Protein AF-0000000067324007 (afdb_homodimer)

Structure (mmCIF, N/CA/C/O backbone):
data_AF-0000000067324007-model_v1
#
loop_
_entity.id
_entity.type
_entity.pdbx_description
1 polymer 'Protein kinase domain-containing protein'
#
loop_
_atom_site.group_PDB
_atom_site.id
_atom_site.type_symbol
_atom_site.label_atom_id
_atom_site.label_alt_id
_atom_site.label_comp_id
_atom_site.label_asym_id
_atom_site.label_entity_id
_atom_site.label_seq_id
_atom_site.pdbx_PDB_ins_code
_atom_site.Cartn_x
_atom_site.Cartn_y
_atom_site.Cartn_z
_atom_site.occupancy
_atom_site.B_iso_or_equiv
_atom_site.auth_seq_id
_atom_site.auth_comp_id
_atom_site.auth_asym_id
_atom_site.auth_atom_id
_atom_site.pdbx_PDB_model_num
ATOM 1 N N . MET A 1 1 ? 9.305 -29.172 -3.201 1 56.41 1 MET A N 1
ATOM 2 C CA . MET A 1 1 ? 9.664 -29 -1.796 1 56.41 1 MET A CA 1
ATOM 3 C C . MET A 1 1 ? 10.383 -27.672 -1.576 1 56.41 1 MET A C 1
ATOM 5 O O . MET A 1 1 ? 10.078 -26.938 -0.633 1 56.41 1 MET A O 1
ATOM 9 N N . GLY A 1 2 ? 11.242 -27.297 -2.611 1 78.25 2 GLY A N 1
ATOM 10 C CA . GLY A 1 2 ? 12.148 -26.156 -2.467 1 78.25 2 GLY A CA 1
ATOM 11 C C . GLY A 1 2 ? 11.438 -24.828 -2.537 1 78.25 2 GLY A C 1
ATOM 12 O O . GLY A 1 2 ? 11.672 -23.938 -1.701 1 78.25 2 GLY A O 1
ATOM 13 N N . ASP A 1 3 ? 10.383 -24.844 -3.287 1 86.88 3 ASP A N 1
ATOM 14 C CA . ASP A 1 3 ? 9.719 -23.547 -3.492 1 86.88 3 ASP A CA 1
ATOM 15 C C . ASP A 1 3 ? 8.812 -23.219 -2.311 1 86.88 3 ASP A C 1
ATOM 17 O O . ASP A 1 3 ? 8.703 -22.047 -1.928 1 86.88 3 ASP A O 1
ATOM 21 N N . GLU A 1 4 ? 8.188 -24.297 -1.751 1 92.44 4 GLU A N 1
ATOM 22 C CA . GLU A 1 4 ? 7.332 -24.062 -0.591 1 92.44 4 GLU A CA 1
ATOM 23 C C . GLU A 1 4 ? 8.133 -23.531 0.594 1 92.44 4 GLU A C 1
ATOM 25 O O . GLU A 1 4 ? 7.652 -22.703 1.358 1 92.44 4 GLU A O 1
ATOM 30 N N . SER A 1 5 ? 9.359 -24.031 0.732 1 92.19 5 SER A N 1
ATOM 31 C CA . SER A 1 5 ? 10.25 -23.547 1.779 1 92.19 5 SER A CA 1
ATOM 32 C C . SER A 1 5 ? 10.547 -22.062 1.606 1 92.19 5 SER A C 1
ATOM 34 O O . SER A 1 5 ? 10.703 -21.328 2.59 1 92.19 5 SER A O 1
ATOM 36 N N . VAL A 1 6 ? 10.719 -21.719 0.365 1 91.19 6 VAL A N 1
ATOM 37 C CA . VAL A 1 6 ? 10.961 -20.297 0.083 1 91.19 6 VAL A CA 1
ATOM 38 C C . VAL A 1 6 ? 9.781 -19.469 0.562 1 91.19 6 VAL A C 1
ATOM 40 O O . VAL A 1 6 ? 9.961 -18.438 1.214 1 91.19 6 VAL A O 1
ATOM 43 N N . LEU A 1 7 ? 8.578 -19.891 0.281 1 91.94 7 LEU A N 1
ATOM 44 C CA . LEU A 1 7 ? 7.367 -19.203 0.696 1 91.94 7 LEU A CA 1
ATOM 45 C C . LEU A 1 7 ? 7.293 -19.094 2.215 1 91.94 7 LEU A C 1
ATOM 47 O O . LEU A 1 7 ? 6.898 -18.062 2.754 1 91.94 7 LEU A O 1
ATOM 51 N N . GLU A 1 8 ? 7.707 -20.141 2.9 1 88.06 8 GLU A N 1
ATOM 52 C CA . GLU A 1 8 ? 7.758 -20.109 4.359 1 88.06 8 GLU A CA 1
ATOM 53 C C . GLU A 1 8 ? 8.766 -19.094 4.863 1 88.06 8 GLU A C 1
ATOM 55 O O . GLU A 1 8 ? 8.516 -18.406 5.859 1 88.06 8 GLU A O 1
ATOM 60 N N . ARG A 1 9 ? 9.883 -19 4.223 1 86.12 9 ARG A N 1
ATOM 61 C CA . ARG A 1 9 ? 10.906 -18.031 4.617 1 86.12 9 ARG A CA 1
ATOM 62 C C . ARG A 1 9 ? 10.43 -16.609 4.391 1 86.12 9 ARG A C 1
ATOM 64 O O . ARG A 1 9 ? 10.789 -15.703 5.145 1 86.12 9 ARG A O 1
ATOM 71 N N . ILE A 1 10 ? 9.672 -16.453 3.344 1 81.56 10 ILE A N 1
ATOM 72 C CA . ILE A 1 10 ? 9.07 -15.141 3.105 1 81.56 10 ILE A CA 1
ATOM 73 C C . ILE A 1 10 ? 8.078 -14.82 4.219 1 81.56 10 ILE A C 1
ATOM 75 O O . ILE A 1 10 ? 8.102 -13.711 4.773 1 81.56 10 ILE A O 1
ATOM 79 N N . LEU A 1 11 ? 7.301 -15.781 4.566 1 80.19 11 LEU A N 1
ATOM 80 C CA . LEU A 1 11 ? 6.285 -15.609 5.602 1 80.19 11 LEU A CA 1
ATOM 81 C C . LEU A 1 11 ? 6.926 -15.305 6.949 1 80.19 11 LEU A C 1
ATOM 83 O O . LEU A 1 11 ? 6.363 -14.562 7.754 1 80.19 11 LEU A O 1
ATOM 87 N N . ASN A 1 12 ? 8.086 -15.82 7.117 1 74.81 12 ASN A N 1
ATOM 88 C CA . ASN A 1 12 ? 8.805 -15.586 8.367 1 74.81 12 ASN A CA 1
ATOM 89 C C . ASN A 1 12 ? 9.664 -14.32 8.289 1 74.81 12 ASN A C 1
ATOM 91 O O . ASN A 1 12 ? 10.414 -14.023 9.219 1 74.81 12 ASN A O 1
ATOM 95 N N . ARG A 1 13 ? 9.602 -13.68 7.129 1 70.69 13 ARG A N 1
ATOM 96 C CA . ARG A 1 13 ? 10.312 -12.422 6.891 1 70.69 13 ARG A CA 1
ATOM 97 C C . ARG A 1 13 ? 11.812 -12.664 6.742 1 70.69 13 ARG A C 1
ATOM 99 O O . ARG A 1 13 ? 12.617 -11.758 6.98 1 70.69 13 ARG A O 1
ATOM 106 N N . ASP A 1 14 ? 12.164 -13.898 6.504 1 74.56 14 ASP A N 1
ATOM 107 C CA . ASP A 1 14 ? 13.562 -14.234 6.258 1 74.56 14 ASP A CA 1
ATOM 108 C C . ASP A 1 14 ? 13.953 -13.953 4.809 1 74.56 14 ASP A C 1
ATOM 110 O O . ASP A 1 14 ? 15.141 -13.867 4.48 1 74.56 14 ASP A O 1
ATOM 114 N N . GLU A 1 15 ? 12.938 -13.922 4.039 1 77.38 15 GLU A N 1
ATOM 115 C CA . GLU A 1 15 ? 13.117 -13.641 2.619 1 77.38 15 GLU A CA 1
ATOM 116 C C . GLU A 1 15 ? 12.141 -12.586 2.131 1 77.38 15 GLU A C 1
ATOM 118 O O . GLU A 1 15 ? 11.055 -12.43 2.693 1 77.38 15 GLU A O 1
ATOM 123 N N . GLU A 1 16 ? 12.539 -11.875 1.206 1 73.31 16 GLU A N 1
ATOM 124 C CA . GLU A 1 16 ? 11.68 -10.852 0.611 1 73.31 16 GLU A CA 1
ATOM 125 C C . GLU A 1 16 ? 10.719 -11.461 -0.406 1 73.31 16 GLU A C 1
ATOM 127 O O . GLU A 1 16 ? 10.977 -12.547 -0.935 1 73.31 16 GLU A O 1
ATOM 132 N N . PRO A 1 17 ? 9.586 -10.766 -0.58 1 81.69 17 PRO A N 1
ATOM 133 C CA . PRO A 1 17 ? 8.664 -11.219 -1.622 1 81.69 17 PRO A CA 1
ATOM 134 C C . PRO A 1 17 ? 9.359 -11.484 -2.955 1 81.69 17 PRO A C 1
ATOM 136 O O . PRO A 1 17 ? 10.266 -10.75 -3.336 1 81.69 17 PRO A O 1
ATOM 139 N N . ARG A 1 18 ? 8.977 -12.523 -3.607 1 84.69 18 ARG A N 1
ATOM 140 C CA . ARG A 1 18 ? 9.602 -12.82 -4.891 1 84.69 18 ARG A CA 1
ATOM 141 C C . ARG A 1 18 ? 8.672 -13.648 -5.773 1 84.69 18 ARG A C 1
ATOM 143 O O . ARG A 1 18 ? 7.574 -14.016 -5.352 1 84.69 18 ARG A O 1
ATOM 150 N N . ASP A 1 19 ? 9.172 -13.867 -6.949 1 90.5 19 ASP A N 1
ATOM 151 C CA . ASP A 1 19 ? 8.461 -14.711 -7.902 1 90.5 19 ASP A CA 1
ATOM 152 C C . ASP A 1 19 ? 8.547 -16.188 -7.504 1 90.5 19 ASP A C 1
ATOM 154 O O . ASP A 1 19 ? 9.609 -16.656 -7.102 1 90.5 19 ASP A O 1
ATOM 158 N N . LEU A 1 20 ? 7.426 -16.875 -7.492 1 93.25 20 LEU A N 1
ATOM 159 C CA . LEU A 1 20 ? 7.379 -18.312 -7.262 1 93.25 20 LEU A CA 1
ATOM 160 C C . LEU A 1 20 ? 6.75 -19.031 -8.453 1 93.25 20 LEU A C 1
ATOM 162 O O . LEU A 1 20 ? 5.949 -18.453 -9.18 1 93.25 20 LEU A O 1
ATOM 166 N N . PRO A 1 21 ? 7.137 -20.297 -8.688 1 93.69 21 PRO A N 1
ATOM 167 C CA . PRO A 1 21 ? 6.602 -21.031 -9.836 1 93.69 21 PRO A CA 1
ATOM 168 C C . PRO A 1 21 ? 5.094 -21.25 -9.742 1 93.69 21 PRO A C 1
ATOM 170 O O . PRO A 1 21 ? 4.562 -21.469 -8.648 1 93.69 21 PRO A O 1
ATOM 173 N N . LEU A 1 22 ? 4.465 -21.281 -10.953 1 94.94 22 LEU A N 1
ATOM 174 C CA . LEU A 1 22 ? 3.027 -21.531 -11.039 1 94.94 22 LEU A CA 1
ATOM 175 C C . LEU A 1 22 ? 2.66 -22.859 -10.398 1 94.94 22 LEU A C 1
ATOM 177 O O . LEU A 1 22 ? 1.625 -22.984 -9.742 1 94.94 22 LEU A O 1
ATOM 181 N N . ALA A 1 23 ? 3.535 -23.844 -10.586 1 95.25 23 ALA A N 1
ATOM 182 C CA . ALA A 1 23 ? 3.266 -25.188 -10.102 1 95.25 23 ALA A CA 1
ATOM 183 C C . ALA A 1 23 ? 3.031 -25.203 -8.594 1 95.25 23 ALA A C 1
ATOM 185 O O . ALA A 1 23 ? 2.17 -25.938 -8.094 1 95.25 23 ALA A O 1
ATOM 186 N N . LEU A 1 24 ? 3.77 -24.438 -7.926 1 96.06 24 LEU A N 1
ATOM 187 C CA . LEU A 1 24 ? 3.598 -24.375 -6.48 1 96.06 24 LEU A CA 1
ATOM 188 C C . LEU A 1 24 ? 2.238 -23.781 -6.121 1 96.06 24 LEU A C 1
ATOM 190 O O . LEU A 1 24 ? 1.517 -24.328 -5.289 1 96.06 24 LEU A O 1
ATOM 194 N N . LEU A 1 25 ? 1.891 -22.625 -6.691 1 96.88 25 LEU A N 1
ATOM 195 C CA . LEU A 1 25 ? 0.643 -21.938 -6.371 1 96.88 25 LEU A CA 1
ATOM 196 C C . LEU A 1 25 ? -0.561 -22.797 -6.77 1 96.88 25 LEU A C 1
ATOM 198 O O . LEU A 1 25 ? -1.58 -22.797 -6.074 1 96.88 25 LEU A O 1
ATOM 202 N N . GLN A 1 26 ? -0.382 -23.516 -7.809 1 96.75 26 GLN A N 1
ATOM 203 C CA . GLN A 1 26 ? -1.422 -24.453 -8.203 1 96.75 26 GLN A CA 1
ATOM 204 C C . GLN A 1 26 ? -1.596 -25.547 -7.156 1 96.75 26 GLN A C 1
ATOM 206 O O . GLN A 1 26 ? -2.721 -25.891 -6.789 1 96.75 26 GLN A O 1
ATOM 211 N N . ARG A 1 27 ? -0.521 -26.109 -6.766 1 96.75 27 ARG A N 1
ATOM 212 C CA . ARG A 1 27 ? -0.583 -27.188 -5.785 1 96.75 27 ARG A CA 1
ATOM 213 C C . ARG A 1 27 ? -1.268 -26.734 -4.504 1 96.75 27 ARG A C 1
ATOM 215 O O . ARG A 1 27 ? -2.18 -27.391 -4.008 1 96.75 27 ARG A O 1
ATOM 222 N N . ILE A 1 28 ? -0.897 -25.578 -4.004 1 96.62 28 ILE A N 1
ATOM 223 C CA . ILE A 1 28 ? -1.374 -25.172 -2.686 1 96.62 28 ILE A CA 1
ATOM 224 C C . ILE A 1 28 ? -2.836 -24.75 -2.775 1 96.62 28 ILE A C 1
ATOM 226 O O . ILE A 1 28 ? -3.539 -24.703 -1.763 1 96.62 28 ILE A O 1
ATOM 230 N N . THR A 1 29 ? -3.357 -24.375 -3.912 1 97.31 29 THR A N 1
ATOM 231 C CA . THR A 1 29 ? -4.742 -23.953 -4.09 1 97.31 29 THR A CA 1
ATOM 232 C C . THR A 1 29 ? -5.59 -25.094 -4.645 1 97.31 29 THR A C 1
ATOM 234 O O . THR A 1 29 ? -6.75 -24.891 -5.008 1 97.31 29 THR A O 1
ATOM 237 N N . LYS A 1 30 ? -5.016 -26.281 -4.793 1 97.44 30 LYS A N 1
ATOM 238 C CA . LYS A 1 30 ? -5.688 -27.406 -5.43 1 97.44 30 LYS A CA 1
ATOM 239 C C . LYS A 1 30 ? -6.168 -27.047 -6.828 1 97.44 30 LYS A C 1
ATOM 241 O O . LYS A 1 30 ? -7.34 -27.234 -7.156 1 97.44 30 LYS A O 1
ATOM 246 N N . ASP A 1 31 ? -5.188 -26.5 -7.617 1 97.38 31 ASP A N 1
ATOM 247 C CA . ASP A 1 31 ? -5.406 -26.078 -8.992 1 97.38 31 ASP A CA 1
ATOM 248 C C . ASP A 1 31 ? -6.555 -25.078 -9.078 1 97.38 31 ASP A C 1
ATOM 250 O O . ASP A 1 31 ? -7.453 -25.219 -9.914 1 97.38 31 ASP A O 1
ATOM 254 N N . PHE A 1 32 ? -6.516 -24.156 -8.141 1 96.56 32 PHE A N 1
ATOM 255 C CA . PHE A 1 32 ? -7.512 -23.094 -8.109 1 96.56 32 PHE A CA 1
ATOM 256 C C . PHE A 1 32 ? -8.922 -23.672 -8.109 1 96.56 32 PHE A C 1
ATOM 258 O O . PHE A 1 32 ? -9.773 -23.234 -8.883 1 96.56 32 PHE A O 1
ATOM 265 N N . SER A 1 33 ? -9.133 -24.562 -7.219 1 97.19 33 SER A N 1
ATOM 266 C CA . SER A 1 33 ? -10.422 -25.219 -7.082 1 97.19 33 SER A CA 1
ATOM 267 C C . SER A 1 33 ? -11.484 -24.25 -6.555 1 97.19 33 SER A C 1
ATOM 269 O O . SER A 1 33 ? -11.18 -23.375 -5.742 1 97.19 33 SER A O 1
ATOM 271 N N . LYS A 1 34 ? -12.719 -24.531 -6.926 1 95.81 34 LYS A N 1
ATOM 272 C CA . LYS A 1 34 ? -13.852 -23.719 -6.484 1 95.81 34 LYS A CA 1
ATOM 273 C C . LYS A 1 34 ? -14.016 -23.797 -4.969 1 95.81 34 LYS A C 1
ATOM 275 O O . LYS A 1 34 ? -14.391 -22.812 -4.332 1 95.81 34 LYS A O 1
ATOM 280 N N . GLU A 1 35 ? -13.742 -24.859 -4.414 1 95.5 35 GLU A N 1
ATOM 281 C CA . GLU A 1 35 ? -13.859 -25.047 -2.971 1 95.5 35 GLU A CA 1
ATOM 282 C C . GLU A 1 35 ? -12.922 -24.125 -2.211 1 95.5 35 GLU A C 1
ATOM 284 O O . GLU A 1 35 ? -13.188 -23.766 -1.06 1 95.5 35 GLU A O 1
ATOM 289 N N . ASN A 1 36 ? -11.844 -23.734 -2.814 1 94.69 36 ASN A N 1
ATOM 290 C CA . ASN A 1 36 ? -10.844 -22.891 -2.174 1 94.69 36 ASN A CA 1
ATOM 291 C C . ASN A 1 36 ? -11.039 -21.422 -2.535 1 94.69 36 ASN A C 1
ATOM 293 O O . ASN A 1 36 ? -10.266 -20.562 -2.098 1 94.69 36 ASN A O 1
ATOM 297 N N . LYS A 1 37 ? -12 -21.188 -3.408 1 92.81 37 LYS A N 1
ATOM 298 C CA . LYS A 1 37 ? -12.258 -19.812 -3.797 1 92.81 37 LYS A CA 1
ATOM 299 C C . LYS A 1 37 ? -12.852 -19.016 -2.637 1 92.81 37 LYS A C 1
ATOM 301 O O . LYS A 1 37 ? -13.883 -19.391 -2.078 1 92.81 37 LYS A O 1
ATOM 306 N N . ILE A 1 38 ? -12.211 -17.922 -2.244 1 85.5 38 ILE A N 1
ATOM 307 C CA . ILE A 1 38 ? -12.656 -17.156 -1.093 1 85.5 38 ILE A CA 1
ATOM 308 C C . ILE A 1 38 ? -13.062 -15.75 -1.543 1 85.5 38 ILE A C 1
ATOM 310 O O . ILE A 1 38 ? -13.562 -14.953 -0.742 1 85.5 38 ILE A O 1
ATOM 314 N N . GLY A 1 39 ? -12.766 -15.336 -2.781 1 81.12 39 GLY A N 1
ATOM 315 C CA . GLY A 1 39 ? -13.133 -14.039 -3.316 1 81.12 39 GLY A CA 1
ATOM 316 C C . GLY A 1 39 ? -13.242 -14.023 -4.832 1 81.12 39 GLY A C 1
ATOM 317 O O . GLY A 1 39 ? -12.578 -14.805 -5.512 1 81.12 39 GLY A O 1
ATOM 318 N N . GLU A 1 40 ? -14.164 -13.211 -5.352 1 83.75 40 GLU A N 1
ATOM 319 C CA . GLU A 1 40 ? -14.336 -13.055 -6.793 1 83.75 40 GLU A CA 1
ATOM 320 C C . GLU A 1 40 ? -14.664 -11.617 -7.16 1 83.75 40 GLU A C 1
ATOM 322 O O . GLU A 1 40 ? -15.484 -10.969 -6.496 1 83.75 40 GLU A O 1
ATOM 327 N N . GLY A 1 41 ? -13.938 -11.07 -8.062 1 75.44 41 GLY A N 1
ATOM 328 C CA . GLY A 1 41 ? -14.25 -9.797 -8.695 1 75.44 41 GLY A CA 1
ATOM 329 C C . GLY A 1 41 ? -14.438 -9.906 -10.203 1 75.44 41 GLY A C 1
ATOM 330 O O . GLY A 1 41 ? -14.344 -11 -10.758 1 75.44 41 GLY A O 1
ATOM 331 N N . GLY A 1 42 ? -14.836 -8.844 -10.93 1 75.81 42 GLY A N 1
ATOM 332 C CA . GLY A 1 42 ? -15.086 -8.844 -12.359 1 75.81 42 GLY A CA 1
ATOM 333 C C . GLY A 1 42 ? -13.906 -9.375 -13.164 1 75.81 42 GLY A C 1
ATOM 334 O O . GLY A 1 42 ? -14.102 -9.992 -14.219 1 75.81 42 GLY A O 1
ATOM 335 N N . PHE A 1 43 ? -12.641 -9.273 -12.68 1 80.06 43 PHE A N 1
ATOM 336 C CA . PHE A 1 43 ? -11.453 -9.641 -13.445 1 80.06 43 PHE A CA 1
ATOM 337 C C . PHE A 1 43 ? -10.469 -10.398 -12.562 1 80.06 43 PHE A C 1
ATOM 339 O O . PHE A 1 43 ? -9.312 -10.594 -12.953 1 80.06 43 PHE A O 1
ATOM 346 N N . GLU A 1 44 ? -10.906 -10.734 -11.344 1 84.25 44 GLU A N 1
ATOM 347 C CA . GLU A 1 44 ? -9.977 -11.398 -10.445 1 84.25 44 GLU A CA 1
ATOM 348 C C . GLU A 1 44 ? -10.695 -12.406 -9.547 1 84.25 44 GLU A C 1
ATOM 350 O O . GLU A 1 44 ? -11.898 -12.289 -9.32 1 84.25 44 GLU A O 1
ATOM 355 N N . GLU A 1 45 ? -10.016 -13.438 -9.18 1 89.56 45 GLU A N 1
ATOM 356 C CA . GLU A 1 45 ? -10.453 -14.414 -8.188 1 89.56 45 GLU A CA 1
ATOM 357 C C . GLU A 1 45 ? -9.391 -14.625 -7.113 1 89.56 45 GLU A C 1
ATOM 359 O O . GLU A 1 45 ? -8.188 -14.531 -7.395 1 89.56 45 GLU A O 1
ATOM 364 N N . VAL A 1 46 ? -9.836 -14.828 -5.855 1 88.44 46 VAL A N 1
ATOM 365 C CA . VAL A 1 46 ? -8.914 -15.078 -4.758 1 88.44 46 VAL A CA 1
ATOM 366 C C . VAL A 1 46 ? -9.148 -16.469 -4.184 1 88.44 46 VAL A C 1
ATOM 368 O O . VAL A 1 46 ? -10.297 -16.875 -3.953 1 88.44 46 VAL A O 1
ATOM 371 N N . TYR A 1 47 ? -8.078 -17.188 -4.004 1 91.62 47 TYR A N 1
ATOM 372 C CA . TYR A 1 47 ? -8.148 -18.562 -3.51 1 91.62 47 TYR A CA 1
ATOM 373 C C . TYR A 1 47 ? -7.336 -18.719 -2.229 1 91.62 47 TYR A C 1
ATOM 375 O O . TYR A 1 47 ? -6.293 -18.078 -2.064 1 91.62 47 TYR A O 1
ATOM 383 N N . LYS A 1 48 ? -7.879 -19.594 -1.389 1 92.06 48 LYS A N 1
ATOM 384 C CA . LYS A 1 48 ? -7.109 -20.031 -0.226 1 92.06 48 LYS A CA 1
ATOM 385 C C . LYS A 1 48 ? -6.094 -21.109 -0.607 1 92.06 48 LYS A C 1
ATOM 387 O O . LYS A 1 48 ? -6.438 -22.078 -1.275 1 92.06 48 LYS A O 1
ATOM 392 N N . GLY A 1 49 ? -4.797 -20.844 -0.344 1 94.75 49 GLY A N 1
ATOM 393 C CA . GLY A 1 49 ? -3.748 -21.844 -0.464 1 94.75 49 GLY A CA 1
ATOM 394 C C . GLY A 1 49 ? -3.297 -22.406 0.874 1 94.75 49 GLY A C 1
ATOM 395 O O . GLY A 1 49 ? -3.287 -21.688 1.878 1 94.75 49 GLY A O 1
ATOM 396 N N . GLU A 1 50 ? -2.932 -23.719 0.856 1 95.62 50 GLU A N 1
ATOM 397 C CA . GLU A 1 50 ? -2.461 -24.328 2.088 1 95.62 50 GLU A CA 1
ATOM 398 C C . GLU A 1 50 ? -1.121 -25.031 1.876 1 95.62 50 GLU A C 1
ATOM 400 O O . GLU A 1 50 ? -1.003 -25.906 1.017 1 95.62 50 GLU A O 1
ATOM 405 N N . LEU A 1 51 ? -0.159 -24.531 2.709 1 93.88 51 LEU A N 1
ATOM 406 C CA . LEU A 1 51 ? 1.143 -25.203 2.684 1 93.88 51 LEU A CA 1
ATOM 407 C C . LEU A 1 51 ? 1.09 -26.531 3.418 1 93.88 51 LEU A C 1
ATOM 409 O O . LEU A 1 51 ? 0.128 -26.812 4.137 1 93.88 51 LEU A O 1
ATOM 413 N N . ARG A 1 52 ? 2.121 -27.297 3.162 1 93.75 52 ARG A N 1
ATOM 414 C CA . ARG A 1 52 ? 2.176 -28.625 3.762 1 93.75 52 ARG A CA 1
ATOM 415 C C . ARG A 1 52 ? 2.158 -28.547 5.285 1 93.75 52 ARG A C 1
ATOM 417 O O . ARG A 1 52 ? 1.62 -29.438 5.953 1 93.75 52 ARG A O 1
ATOM 424 N N . ASN A 1 53 ? 2.678 -27.484 5.852 1 90.06 53 ASN A N 1
ATOM 425 C CA . ASN A 1 53 ? 2.754 -27.344 7.301 1 90.06 53 ASN A CA 1
ATOM 426 C C . ASN A 1 53 ? 1.462 -26.766 7.875 1 90.06 53 ASN A C 1
ATOM 428 O O . ASN A 1 53 ? 1.374 -26.5 9.07 1 90.06 53 ASN A O 1
ATOM 432 N N . GLY A 1 54 ? 0.532 -26.469 7.086 1 90.56 54 GLY A N 1
ATOM 433 C CA . GLY A 1 54 ? -0.769 -26.016 7.559 1 90.56 54 GLY A CA 1
ATOM 434 C C . GLY A 1 54 ? -0.966 -24.516 7.43 1 90.56 54 GLY A C 1
ATOM 435 O O . GLY A 1 54 ? -2.078 -24.016 7.609 1 90.56 54 GLY A O 1
ATOM 436 N N . ILE A 1 55 ? 0.083 -23.812 7.148 1 86.19 55 ILE A N 1
ATOM 437 C CA . ILE A 1 55 ? -0.028 -22.375 6.992 1 86.19 55 ILE A CA 1
ATOM 438 C C . ILE A 1 55 ? -0.823 -22.047 5.73 1 86.19 55 ILE A C 1
ATOM 440 O O . ILE A 1 55 ? -0.625 -22.672 4.688 1 86.19 55 ILE A O 1
ATOM 444 N N . THR A 1 56 ? -1.736 -21.141 5.91 1 88.31 56 THR A N 1
ATOM 445 C CA . THR A 1 56 ? -2.576 -20.766 4.777 1 88.31 56 THR A CA 1
ATOM 446 C C . THR A 1 56 ? -2.139 -19.422 4.191 1 88.31 56 THR A C 1
ATOM 448 O O . THR A 1 56 ? -1.593 -18.578 4.902 1 88.31 56 THR A O 1
ATOM 451 N N . VAL A 1 57 ? -2.266 -19.297 2.861 1 88.81 57 VAL A N 1
ATOM 452 C CA . VAL A 1 57 ? -1.995 -18.062 2.141 1 88.81 57 VAL A CA 1
ATOM 453 C C . VAL A 1 57 ? -3.16 -17.734 1.206 1 88.81 57 VAL A C 1
ATOM 455 O O . VAL A 1 57 ? -3.986 -18.609 0.915 1 88.81 57 VAL A O 1
ATOM 458 N N . ALA A 1 58 ? -3.293 -16.469 0.844 1 89 58 ALA A N 1
ATOM 459 C CA . ALA A 1 58 ? -4.258 -16.047 -0.171 1 89 58 ALA A CA 1
ATOM 460 C C . ALA A 1 58 ? -3.578 -15.836 -1.521 1 89 58 ALA A C 1
ATOM 462 O O . ALA A 1 58 ? -2.518 -15.211 -1.597 1 89 58 ALA A O 1
ATOM 463 N N . VAL A 1 59 ? -4.145 -16.406 -2.568 1 91.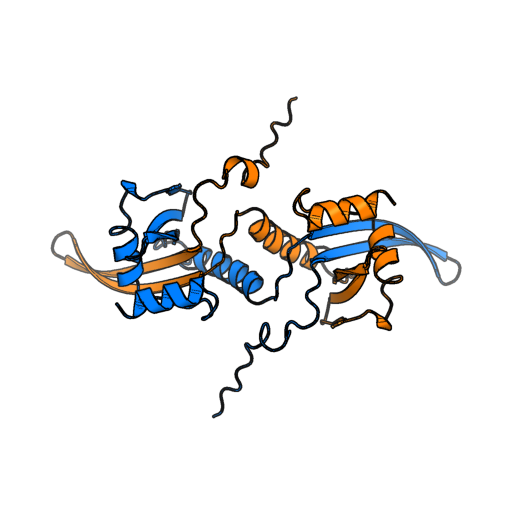88 59 VAL A N 1
ATOM 464 C CA . VAL A 1 59 ? -3.617 -16.297 -3.924 1 91.88 59 VAL A CA 1
ATOM 465 C C . VAL A 1 59 ? -4.637 -15.586 -4.816 1 91.88 59 VAL A C 1
ATOM 467 O O . VAL A 1 59 ? -5.754 -16.078 -5 1 91.88 59 VAL A O 1
ATOM 470 N N . LYS A 1 60 ? -4.281 -14.391 -5.273 1 87.88 60 LYS A N 1
ATOM 471 C CA . LYS A 1 60 ? -5.105 -13.633 -6.215 1 87.88 60 LYS A CA 1
ATOM 472 C C . LYS A 1 60 ? -4.738 -13.969 -7.656 1 87.88 60 LYS A C 1
ATOM 474 O O . LYS A 1 60 ? -3.584 -13.812 -8.062 1 87.88 60 LYS A O 1
ATOM 479 N N . ARG A 1 61 ? -5.699 -14.5 -8.367 1 91.38 61 ARG A N 1
ATOM 480 C CA . ARG A 1 61 ? -5.547 -14.812 -9.789 1 91.38 61 ARG A CA 1
ATOM 481 C C . ARG A 1 61 ? -6.199 -13.742 -10.656 1 91.38 61 ARG A C 1
ATOM 483 O O . ARG A 1 61 ? -7.41 -13.523 -10.578 1 91.38 61 ARG A O 1
ATOM 490 N N . ILE A 1 62 ? -5.383 -12.984 -11.391 1 86.25 62 ILE A N 1
ATOM 491 C CA . ILE A 1 62 ? -5.863 -11.891 -12.234 1 86.25 62 ILE A CA 1
ATOM 492 C C . ILE A 1 62 ? -6.094 -12.391 -13.656 1 86.25 62 ILE A C 1
ATOM 494 O O . ILE A 1 62 ? -5.203 -12.992 -14.258 1 86.25 62 ILE A O 1
ATOM 498 N N . GLU A 1 63 ? -7.348 -12.266 -14.117 1 83.19 63 GLU A N 1
ATOM 499 C CA . GLU A 1 63 ? -7.699 -12.703 -15.461 1 83.19 63 GLU A CA 1
ATOM 500 C C . GLU A 1 63 ? -7.008 -11.852 -16.516 1 83.19 63 GLU A C 1
ATOM 502 O O . GLU A 1 63 ? -7.066 -10.617 -16.469 1 83.19 63 GLU A O 1
ATOM 507 N N . VAL A 1 64 ? -6.242 -12.523 -17.328 1 75.94 64 VAL A N 1
ATOM 508 C CA . VAL A 1 64 ? -5.598 -11.859 -18.453 1 75.94 64 VAL A CA 1
ATOM 509 C C . VAL A 1 64 ? -6.32 -12.219 -19.75 1 75.94 64 VAL A C 1
ATOM 511 O O . VAL A 1 64 ? -6.531 -13.391 -20.047 1 75.94 64 VAL A O 1
ATOM 514 N N . ASN A 1 65 ? -7.184 -11.305 -20.234 1 64.38 65 ASN A N 1
ATOM 515 C CA . ASN A 1 65 ? -7.883 -11.586 -21.484 1 64.38 65 ASN A CA 1
ATOM 516 C C . ASN A 1 65 ? -7.094 -11.078 -22.688 1 64.38 65 ASN A C 1
ATOM 518 O O . ASN A 1 65 ? -6.223 -10.219 -22.547 1 64.38 65 ASN A O 1
ATOM 522 N N . GLN A 1 66 ? -7.207 -11.781 -23.844 1 57.94 66 GLN A N 1
ATOM 523 C CA . GLN A 1 66 ? -6.613 -11.445 -25.125 1 57.94 66 GLN A CA 1
ATOM 524 C C . GLN A 1 66 ? -6.828 -9.969 -25.469 1 57.94 66 GLN A C 1
ATOM 526 O O . GLN A 1 66 ? -6.035 -9.375 -26.203 1 57.94 66 GLN A O 1
ATOM 531 N N . PHE A 1 67 ? -7.867 -9.352 -25.188 1 53.28 67 PHE A N 1
ATOM 532 C CA . PHE A 1 67 ? -8.227 -8 -25.625 1 53.28 67 PHE A CA 1
ATOM 533 C C . PHE A 1 67 ? -7.676 -6.961 -24.656 1 53.28 67 PHE A C 1
ATOM 535 O O . PHE A 1 67 ? -7.68 -5.766 -24.953 1 53.28 67 PHE A O 1
ATOM 542 N N . THR A 1 68 ? -7.527 -7.18 -23.531 1 51.41 68 THR A N 1
ATOM 543 C CA . THR A 1 68 ? -7.035 -6.184 -22.578 1 51.41 68 THR A CA 1
ATOM 544 C C . THR A 1 68 ? -5.512 -6.141 -22.578 1 51.41 68 THR A C 1
ATOM 546 O O . THR A 1 68 ? -4.855 -7.141 -22.891 1 51.41 68 THR A O 1
ATOM 549 N N . ILE A 1 69 ? -4.852 -4.992 -23.047 1 52.03 69 ILE A N 1
ATOM 550 C CA . ILE A 1 69 ? -3.428 -4.715 -22.906 1 52.03 69 ILE A CA 1
ATOM 551 C C . ILE A 1 69 ? -2.912 -5.332 -21.609 1 52.03 69 ILE A C 1
ATOM 553 O O . ILE A 1 69 ? -3.262 -4.879 -20.516 1 52.03 69 ILE A O 1
ATOM 557 N N . ASP A 1 70 ? -2.768 -6.758 -21.609 1 56.09 70 ASP A N 1
ATOM 558 C CA . ASP A 1 70 ? -3.123 -7.926 -20.812 1 56.09 70 ASP A CA 1
ATOM 559 C C . ASP A 1 70 ? -2.582 -7.797 -19.391 1 56.09 70 ASP A C 1
ATOM 561 O O . ASP A 1 70 ? -3.27 -8.141 -18.422 1 56.09 70 ASP A O 1
ATOM 565 N N . ASP A 1 71 ? -1.566 -7.254 -19.25 1 73.44 71 ASP A N 1
ATOM 566 C CA . ASP A 1 71 ? -0.904 -7.309 -17.953 1 73.44 71 ASP A CA 1
ATOM 567 C C . ASP A 1 71 ? -1.131 -6.02 -17.156 1 73.44 71 ASP A C 1
ATOM 569 O O . ASP A 1 71 ? -0.562 -5.836 -16.078 1 73.44 71 ASP A O 1
ATOM 573 N N . MET A 1 72 ? -2 -5.227 -17.672 1 74.12 72 MET A N 1
ATOM 574 C CA . MET A 1 72 ? -2.062 -3.904 -17.062 1 74.12 72 MET A CA 1
ATOM 575 C C . MET A 1 72 ? -2.615 -3.988 -15.633 1 74.12 72 MET A C 1
ATOM 577 O O . MET A 1 72 ? -2.1 -3.338 -14.727 1 74.12 72 MET A O 1
ATOM 581 N N . SER A 1 73 ? -3.766 -4.73 -15.539 1 74.94 73 SER A N 1
ATOM 582 C CA . SER A 1 73 ? -4.352 -4.867 -14.211 1 74.94 73 SER A CA 1
ATOM 583 C C . SER A 1 73 ? -3.357 -5.473 -13.227 1 74.94 73 SER A C 1
ATOM 585 O O . SER A 1 73 ? -3.232 -5.004 -12.094 1 74.94 73 SER A O 1
ATOM 587 N N . PHE A 1 74 ? -2.648 -6.465 -13.742 1 82 74 PHE A N 1
ATOM 588 C CA . PHE A 1 74 ? -1.63 -7.109 -12.922 1 82 74 PHE A CA 1
ATOM 589 C C . PHE A 1 74 ? -0.528 -6.121 -12.555 1 82 74 PHE A C 1
ATOM 591 O O . PHE A 1 74 ? -0.158 -6.004 -11.383 1 82 74 PHE A O 1
ATOM 598 N N . CYS A 1 75 ? -0.038 -5.383 -13.5 1 77.94 75 CYS A N 1
ATOM 599 C CA . CYS A 1 75 ? 1.055 -4.441 -13.281 1 77.94 75 CYS A CA 1
ATOM 600 C C . CYS A 1 75 ? 0.641 -3.334 -12.32 1 77.94 75 CYS A C 1
ATOM 602 O O . CYS A 1 75 ? 1.418 -2.939 -11.445 1 77.94 75 CYS A O 1
ATOM 604 N N . ARG A 1 76 ? -0.456 -2.822 -12.445 1 71.88 76 ARG A N 1
ATOM 605 C CA . ARG A 1 76 ? -0.932 -1.766 -11.555 1 71.88 76 ARG A CA 1
ATOM 606 C C . ARG A 1 76 ? -1.005 -2.254 -10.117 1 71.88 76 ARG A C 1
ATOM 608 O O . ARG A 1 76 ? -0.568 -1.559 -9.195 1 71.88 76 ARG A O 1
ATOM 615 N N . GLU A 1 77 ? -1.591 -3.447 -10.008 1 75.44 77 GLU A N 1
ATOM 616 C CA . GLU A 1 77 ? -1.688 -4.008 -8.656 1 75.44 77 GLU A CA 1
ATOM 617 C C . GLU A 1 77 ? -0.304 -4.285 -8.078 1 75.44 77 GLU A C 1
ATOM 619 O O . GLU A 1 77 ? -0.027 -3.943 -6.926 1 75.44 77 GLU A O 1
ATOM 624 N N . PHE A 1 78 ? 0.477 -4.906 -8.898 1 76.12 78 PHE A N 1
ATOM 625 C CA . PHE A 1 78 ? 1.838 -5.23 -8.484 1 76.12 78 PHE A CA 1
ATOM 626 C C . PHE A 1 78 ? 2.59 -3.971 -8.07 1 76.12 78 PHE A C 1
ATOM 628 O O . PHE A 1 78 ? 3.207 -3.938 -7 1 76.12 78 PHE A O 1
ATOM 635 N N . ASP A 1 79 ? 2.594 -2.982 -8.906 1 67 79 ASP A N 1
ATOM 636 C CA . ASP A 1 79 ? 3.27 -1.719 -8.633 1 67 79 ASP A CA 1
ATOM 637 C C . ASP A 1 79 ? 2.799 -1.124 -7.305 1 67 79 ASP A C 1
ATOM 639 O O . ASP A 1 79 ? 3.605 -0.614 -6.523 1 67 79 ASP A O 1
ATOM 643 N N . SER A 1 80 ? 1.539 -1.13 -7.078 1 67.12 80 SER A N 1
ATOM 644 C CA . SER A 1 80 ? 0.976 -0.58 -5.848 1 67.12 80 SER A CA 1
ATOM 645 C C . SER A 1 80 ? 1.482 -1.332 -4.621 1 67.12 80 SER A C 1
ATOM 647 O O . SER A 1 80 ? 1.744 -0.727 -3.58 1 67.12 80 SER A O 1
ATOM 649 N N . LEU A 1 81 ? 1.635 -2.643 -4.746 1 66.94 81 LEU A N 1
ATOM 650 C CA . LEU A 1 81 ? 2.098 -3.473 -3.641 1 66.94 81 LEU A CA 1
ATOM 651 C C . LEU A 1 81 ? 3.588 -3.266 -3.393 1 66.94 81 LEU A C 1
ATOM 653 O O . LEU A 1 81 ? 4.031 -3.246 -2.242 1 66.94 81 LEU A O 1
ATOM 657 N N . MET A 1 82 ? 4.277 -3.268 -4.578 1 59.72 82 MET A N 1
ATOM 658 C CA . MET A 1 82 ? 5.719 -3.049 -4.473 1 59.72 82 MET A CA 1
ATOM 659 C C . MET A 1 82 ? 6.02 -1.729 -3.768 1 59.72 82 MET A C 1
ATOM 661 O O . MET A 1 82 ? 6.988 -1.63 -3.018 1 59.72 82 MET A O 1
ATOM 665 N N . LYS A 1 83 ? 5.305 -0.805 -4.113 1 54.72 83 LYS A N 1
ATOM 666 C CA . LYS A 1 83 ? 5.48 0.501 -3.484 1 54.72 83 LYS A CA 1
ATOM 667 C C . LYS A 1 83 ? 5.223 0.429 -1.981 1 54.72 83 LYS A C 1
ATOM 669 O O . LYS A 1 83 ? 5.887 1.112 -1.199 1 54.72 83 LYS A O 1
ATOM 674 N N . ILE A 1 84 ? 4.363 -0.369 -1.688 1 50.28 84 ILE A N 1
ATOM 675 C CA . ILE A 1 84 ? 4 -0.506 -0.282 1 50.28 84 ILE A CA 1
ATOM 676 C C . ILE A 1 84 ? 5.066 -1.313 0.451 1 50.28 84 ILE A C 1
ATOM 678 O O . ILE A 1 84 ? 5.387 -1.027 1.607 1 50.28 84 ILE A O 1
ATOM 682 N N . ASN A 1 85 ? 5.367 -2.488 -0.113 1 46.69 85 ASN A N 1
ATOM 683 C CA . ASN A 1 85 ? 6.391 -3.316 0.521 1 46.69 85 ASN A CA 1
ATOM 684 C C . ASN A 1 85 ? 7.703 -2.557 0.686 1 46.69 85 ASN A C 1
ATOM 686 O O . ASN A 1 85 ? 8.406 -2.73 1.683 1 46.69 85 ASN A O 1
ATOM 690 N N . HIS A 1 86 ? 8.188 -2.129 -0.463 1 39.34 86 HIS A N 1
ATOM 691 C CA . HIS A 1 86 ? 9.492 -1.505 -0.31 1 39.34 86 HIS A CA 1
ATOM 692 C C . HIS A 1 86 ? 9.453 -0.396 0.736 1 39.34 86 HIS A C 1
ATOM 694 O O . HIS A 1 86 ? 10.484 -0.066 1.335 1 39.34 86 HIS A O 1
ATOM 700 N N . GLN A 1 87 ? 8.602 0.519 0.383 1 39.62 87 GLN A N 1
ATOM 701 C CA . GLN A 1 87 ? 8.742 1.589 1.363 1 39.62 87 GLN A CA 1
ATOM 702 C C . GLN A 1 87 ? 8.547 1.066 2.783 1 39.62 87 GLN A C 1
ATOM 704 O O . GLN A 1 87 ? 7.664 0.241 3.029 1 39.62 87 GLN A O 1
ATOM 709 N N . ASN A 1 88 ? 9.562 0.873 3.475 1 38.84 88 ASN A N 1
ATOM 710 C CA . ASN A 1 88 ? 9.414 0.758 4.922 1 38.84 88 ASN A CA 1
ATOM 711 C C . ASN A 1 88 ? 8.031 1.212 5.383 1 38.84 88 ASN A C 1
ATOM 713 O O . ASN A 1 88 ? 7.871 2.34 5.852 1 38.84 88 ASN A O 1
ATOM 717 N N . VAL A 1 89 ? 7.121 1.053 4.602 1 45.78 89 VAL A N 1
ATOM 718 C CA . VAL A 1 89 ? 5.816 1.692 4.703 1 45.78 89 VAL A CA 1
ATOM 719 C C . VAL A 1 89 ? 5.23 1.456 6.098 1 45.78 89 VAL A C 1
ATOM 721 O O . VAL A 1 89 ? 4.977 0.313 6.48 1 45.78 89 VAL A O 1
ATOM 724 N N . VAL A 1 90 ? 5.766 2.297 6.84 1 52.56 90 VAL A N 1
ATOM 725 C CA . VAL A 1 90 ? 5.238 2.559 8.172 1 52.56 90 VAL A CA 1
ATOM 726 C C . VAL A 1 90 ? 3.713 2.641 8.125 1 52.56 90 VAL A C 1
ATOM 728 O O . VAL A 1 90 ? 3.141 3.008 7.094 1 52.56 90 VAL A O 1
ATOM 731 N N . ARG A 1 91 ? 3.219 1.864 8.852 1 65.88 91 ARG A N 1
ATOM 732 C CA . ARG A 1 91 ? 1.773 1.901 9.047 1 65.88 91 ARG A CA 1
ATOM 733 C C . ARG A 1 91 ? 1.219 3.295 8.773 1 65.88 91 ARG A C 1
ATOM 735 O O . ARG A 1 91 ? 1.694 4.281 9.344 1 65.88 91 ARG A O 1
ATOM 742 N N . PHE A 1 92 ? 0.378 3.287 7.609 1 76.62 92 PHE A N 1
ATOM 743 C CA . PHE A 1 92 ? -0.331 4.523 7.297 1 76.62 92 PHE A CA 1
ATOM 744 C C . PHE A 1 92 ? -1.263 4.914 8.438 1 76.62 92 PHE A C 1
ATOM 746 O O . PHE A 1 92 ? -2.092 4.109 8.875 1 76.62 92 PHE A O 1
ATOM 753 N N . LEU A 1 93 ? -1.059 6.117 9.008 1 79.94 93 LEU A N 1
ATOM 754 C CA . LEU A 1 93 ? -1.832 6.566 10.156 1 79.94 93 LEU A CA 1
ATOM 755 C C . LEU A 1 93 ? -2.898 7.574 9.734 1 79.94 93 LEU A C 1
ATOM 757 O O . LEU A 1 93 ? -3.871 7.793 10.461 1 79.94 93 LEU A O 1
ATOM 761 N N . GLY A 1 94 ? -2.658 8.211 8.562 1 86.31 94 GLY A N 1
ATOM 762 C CA . GLY A 1 94 ? -3.68 9.156 8.125 1 86.31 94 GLY A CA 1
ATOM 763 C C . GLY A 1 94 ? -3.143 10.234 7.207 1 86.31 94 GLY A C 1
ATOM 764 O O . GLY A 1 94 ? -2.092 10.062 6.586 1 86.31 94 GLY A O 1
ATOM 765 N N . PHE A 1 95 ? -3.949 11.32 7.02 1 89.88 95 PHE A N 1
ATOM 766 C CA . PHE A 1 95 ? -3.625 12.383 6.082 1 89.88 95 PHE A CA 1
ATOM 767 C C . PHE A 1 95 ? -4.156 13.727 6.578 1 89.88 95 PHE A C 1
ATOM 769 O O . PHE A 1 95 ? -4.914 13.773 7.547 1 89.88 95 PHE A O 1
ATOM 776 N N . CYS A 1 96 ? -3.625 14.766 6.043 1 91.56 96 CYS A N 1
ATOM 777 C CA . CYS A 1 96 ? -4.117 16.125 6.203 1 91.56 96 CYS A CA 1
ATOM 778 C C . CYS A 1 96 ? -4.219 16.828 4.859 1 91.56 96 CYS A C 1
ATOM 780 O O . CYS A 1 96 ? -3.24 16.891 4.109 1 91.56 96 CYS A O 1
ATOM 782 N N . SER A 1 97 ? -5.449 17.25 4.496 1 89.12 97 SER A N 1
ATOM 783 C CA . SER A 1 97 ? -5.684 18.031 3.287 1 89.12 97 SER A CA 1
ATOM 784 C C . SER A 1 97 ? -6.281 19.391 3.615 1 89.12 97 SER A C 1
ATOM 786 O O . SER A 1 97 ? -7.465 19.641 3.369 1 89.12 97 SER A O 1
ATOM 788 N N . ASN A 1 98 ? -5.527 20.25 4.137 1 87 98 ASN A N 1
ATOM 789 C CA . ASN A 1 98 ? -5.988 21.562 4.566 1 87 98 ASN A CA 1
ATOM 790 C C . ASN A 1 98 ? -5.801 22.609 3.465 1 87 98 ASN A C 1
ATOM 792 O O . ASN A 1 98 ? -4.777 22.609 2.781 1 87 98 ASN A O 1
ATOM 796 N N . THR A 1 99 ? -6.871 23.328 3.236 1 84.44 99 THR A N 1
ATOM 797 C CA . THR A 1 99 ? -6.809 24.484 2.336 1 84.44 99 THR A CA 1
ATOM 798 C C . THR A 1 99 ? -7.258 25.75 3.049 1 84.44 99 THR A C 1
ATOM 800 O O . THR A 1 99 ? -8.297 25.766 3.711 1 84.44 99 THR A O 1
ATOM 803 N N . HIS A 1 100 ? -6.383 26.688 3.049 1 85.31 100 HIS A N 1
ATOM 804 C CA . HIS A 1 100 ? -6.762 27.969 3.646 1 85.31 100 HIS A CA 1
ATOM 805 C C . HIS A 1 100 ? -6.242 29.141 2.818 1 85.31 100 HIS A C 1
ATOM 807 O O . HIS A 1 100 ? -5.43 28.953 1.912 1 85.31 100 HIS A O 1
ATOM 813 N N . HIS A 1 101 ? -6.918 30.219 3.039 1 87.44 101 HIS A N 1
ATOM 814 C CA . HIS A 1 101 ? -6.516 31.438 2.348 1 87.44 101 HIS A CA 1
ATOM 815 C C . HIS A 1 101 ? -5.629 32.312 3.232 1 87.44 101 HIS A C 1
ATOM 817 O O . HIS A 1 101 ? -5.852 32.406 4.441 1 87.44 101 HIS A O 1
ATOM 823 N N . THR A 1 102 ? -4.578 32.719 2.637 1 86.25 102 THR A N 1
ATOM 824 C CA . THR A 1 102 ? -3.756 33.719 3.318 1 86.25 102 THR A CA 1
ATOM 825 C C . THR A 1 102 ? -3.562 34.938 2.439 1 86.25 102 THR A C 1
ATOM 827 O O . THR A 1 102 ? -3.688 34.875 1.217 1 86.25 102 THR A O 1
ATOM 830 N N . SER A 1 103 ? -3.467 36.094 3.068 1 89.5 103 SER A N 1
ATOM 831 C CA . SER A 1 103 ? -3.221 37.312 2.338 1 89.5 103 SER A CA 1
ATOM 832 C C . SER A 1 103 ? -1.728 37.594 2.209 1 89.5 103 SER A C 1
ATOM 834 O O . SER A 1 103 ? -0.969 37.406 3.158 1 89.5 103 SER A O 1
ATOM 836 N N . ILE A 1 104 ? -1.334 37.812 1.103 1 85.88 104 ILE A N 1
ATOM 837 C CA . ILE A 1 104 ? 0.043 38.25 0.89 1 85.88 104 ILE A CA 1
ATOM 838 C C . ILE A 1 104 ? 0.059 39.688 0.365 1 85.88 104 ILE A C 1
ATOM 840 O O . ILE A 1 104 ? -0.846 40.094 -0.366 1 85.88 104 ILE A O 1
ATOM 844 N N . GLU A 1 105 ? 0.843 40.469 0.933 1 87.06 105 GLU A N 1
ATOM 845 C CA . GLU A 1 105 ? 1 41.844 0.463 1 87.06 105 GLU A CA 1
ATOM 846 C C . GLU A 1 105 ? 2.215 41.969 -0.452 1 87.06 105 GLU A C 1
ATOM 848 O O . GLU A 1 105 ? 3.332 41.625 -0.065 1 87.06 105 GLU A O 1
ATOM 853 N N . GLU A 1 106 ? 1.986 42.094 -1.559 1 83.12 106 GLU A N 1
ATOM 854 C CA . GLU A 1 106 ? 3.049 42.375 -2.521 1 83.12 106 GLU A CA 1
ATOM 855 C C . GLU A 1 106 ? 2.832 43.719 -3.217 1 83.12 106 GLU A C 1
ATOM 857 O O . GLU A 1 106 ? 1.77 43.969 -3.795 1 83.12 106 GLU A O 1
ATOM 862 N N . ALA A 1 107 ? 3.967 44.469 -3.193 1 89.38 107 ALA A N 1
ATOM 863 C CA . ALA A 1 107 ? 3.967 45.781 -3.844 1 89.38 107 ALA A CA 1
ATOM 864 C C . ALA A 1 107 ? 2.721 46.594 -3.473 1 89.38 107 ALA A C 1
ATOM 866 O O . ALA A 1 107 ? 2.098 47.219 -4.332 1 89.38 107 ALA A O 1
ATOM 867 N N . GLY A 1 108 ? 2.264 46.5 -2.271 1 87.75 108 GLY A N 1
ATOM 868 C CA . GLY A 1 108 ? 1.142 47.281 -1.79 1 87.75 108 GLY A CA 1
ATOM 869 C C . GLY A 1 108 ? -0.204 46.656 -2.072 1 87.75 108 GLY A C 1
ATOM 870 O O . GLY A 1 108 ? -1.249 47.219 -1.761 1 87.75 108 GLY A O 1
ATOM 871 N N . GLU A 1 109 ? -0.265 45.688 -2.863 1 90.19 109 GLU A N 1
ATOM 872 C CA . GLU A 1 109 ? -1.497 44.969 -3.17 1 90.19 109 GLU A CA 1
ATOM 873 C C . GLU A 1 109 ? -1.637 43.719 -2.307 1 90.19 109 GLU A C 1
ATOM 875 O O . GLU A 1 109 ? -0.649 43.031 -2.033 1 90.19 109 GLU A O 1
ATOM 880 N N . ILE A 1 110 ? -2.752 43.562 -1.656 1 89.69 110 ILE A N 1
ATOM 881 C CA . ILE A 1 110 ? -3.043 42.375 -0.87 1 89.69 110 ILE A CA 1
ATOM 882 C C . ILE A 1 110 ? -3.713 41.344 -1.752 1 89.69 110 ILE A C 1
ATOM 884 O O . ILE A 1 110 ? -4.758 41.594 -2.352 1 89.69 110 ILE A O 1
ATOM 888 N N . ASN A 1 111 ? -2.992 40.344 -1.975 1 89.25 111 ASN A N 1
ATOM 889 C CA . ASN A 1 111 ? -3.561 39.219 -2.719 1 89.25 111 ASN A CA 1
ATOM 890 C C . ASN A 1 111 ? -3.85 38.031 -1.807 1 89.25 111 ASN A C 1
ATOM 892 O O . ASN A 1 111 ? -3.082 37.75 -0.886 1 89.25 111 ASN A O 1
ATOM 896 N N . LEU A 1 112 ? -4.988 37.531 -1.948 1 88.06 112 LEU A N 1
ATOM 897 C CA . LEU A 1 112 ? -5.336 36.312 -1.237 1 88.06 112 LEU A CA 1
ATOM 898 C C . LEU A 1 112 ? -4.773 35.062 -1.955 1 88.06 112 LEU A C 1
ATOM 900 O O . LEU A 1 112 ? -4.926 34.938 -3.172 1 88.06 112 LEU A O 1
ATOM 904 N N . VAL A 1 113 ? -3.943 34.438 -1.256 1 83.62 113 VAL A N 1
ATOM 905 C CA . VAL A 1 113 ? -3.377 33.219 -1.842 1 83.62 113 VAL A CA 1
ATOM 906 C C . VAL A 1 113 ? -3.957 31.984 -1.149 1 83.62 113 VAL A C 1
ATOM 908 O O . VAL A 1 113 ? -4.215 32 0.056 1 83.62 113 VAL A O 1
ATOM 911 N N . ASN A 1 114 ? -4.281 31.078 -1.962 1 84.06 114 ASN A N 1
ATOM 912 C CA . ASN A 1 114 ? -4.727 29.781 -1.449 1 84.06 114 ASN A CA 1
ATOM 913 C C . ASN A 1 114 ? -3.549 28.906 -1.052 1 84.06 114 ASN A C 1
ATOM 915 O O . ASN A 1 114 ? -2.666 28.625 -1.869 1 84.06 114 ASN A O 1
ATOM 919 N N . VAL A 1 115 ? -3.469 28.688 0.246 1 84.06 115 VAL A N 1
ATOM 920 C CA . VAL A 1 115 ? -2.414 27.812 0.737 1 84.06 115 VAL A CA 1
ATOM 921 C C . VAL A 1 115 ? -2.971 26.406 0.955 1 84.06 115 VAL A C 1
ATOM 923 O O . VAL A 1 115 ? -3.971 26.234 1.654 1 84.06 115 VAL A O 1
ATOM 926 N N . ARG A 1 116 ? -2.354 25.469 0.309 1 87 116 ARG A N 1
ATOM 927 C CA . ARG A 1 116 ? -2.783 24.078 0.418 1 87 116 ARG A CA 1
ATOM 928 C C . ARG A 1 116 ? -1.729 23.219 1.126 1 87 116 ARG A C 1
ATOM 930 O O . ARG A 1 116 ? -0.551 23.266 0.765 1 87 116 ARG A O 1
ATOM 937 N N . GLU A 1 117 ? -2.182 22.641 2.164 1 88.94 117 GLU A N 1
ATOM 938 C CA . GLU A 1 117 ? -1.338 21.703 2.887 1 88.94 117 GLU A CA 1
ATOM 939 C C . GLU A 1 117 ? -1.771 20.266 2.619 1 88.94 117 GLU A C 1
ATOM 941 O O . GLU A 1 117 ? -2.93 19.906 2.846 1 88.94 117 GLU A O 1
ATOM 946 N N . ARG A 1 118 ? -0.873 19.5 1.983 1 90.62 118 ARG A N 1
ATOM 947 C CA . ARG A 1 118 ? -1.087 18.094 1.699 1 90.62 118 ARG A CA 1
ATOM 948 C C . ARG A 1 118 ? -0.061 17.219 2.424 1 90.62 118 ARG A C 1
ATOM 950 O O . ARG A 1 118 ? 1.123 17.234 2.082 1 90.62 118 ARG A O 1
ATOM 957 N N . LEU A 1 119 ? -0.529 16.516 3.443 1 91.38 119 LEU A N 1
ATOM 958 C CA . LEU A 1 119 ? 0.366 15.727 4.281 1 91.38 119 LEU A CA 1
ATOM 959 C C . LEU A 1 119 ? -0.129 14.289 4.398 1 91.38 119 LEU A C 1
ATOM 961 O O . LEU A 1 119 ? -1.337 14.047 4.418 1 91.38 119 LEU A O 1
ATOM 965 N N . LEU A 1 120 ? 0.789 13.367 4.426 1 87.75 120 LEU A N 1
ATOM 966 C CA . LEU A 1 120 ? 0.582 11.992 4.859 1 87.75 120 LEU A CA 1
ATOM 967 C C . LEU A 1 120 ? 1.402 11.68 6.105 1 87.75 120 LEU A C 1
ATOM 969 O O . LEU A 1 120 ? 2.537 12.148 6.238 1 87.75 120 LEU A O 1
ATOM 973 N N . TYR A 1 121 ? 0.842 11.008 7.066 1 88.81 121 TYR A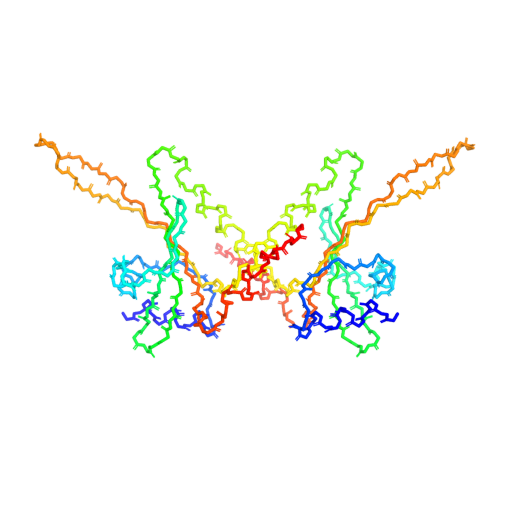 N 1
ATOM 974 C CA . TYR A 1 121 ? 1.645 10.664 8.234 1 88.81 121 TYR A CA 1
ATOM 975 C C . TYR A 1 121 ? 1.559 9.172 8.539 1 88.81 121 TYR A C 1
ATOM 977 O O . TYR A 1 121 ? 0.517 8.547 8.328 1 88.81 121 TYR A O 1
ATOM 985 N N . PHE A 1 122 ? 2.643 8.633 9.055 1 82.5 122 PHE A N 1
ATOM 986 C CA . PHE A 1 122 ? 2.955 7.215 9.172 1 82.5 122 PHE A CA 1
ATOM 987 C C . PHE A 1 122 ? 3.553 6.902 10.539 1 82.5 122 PHE A C 1
ATOM 989 O O . PHE A 1 122 ? 4.055 7.797 11.219 1 82.5 122 PHE A O 1
ATOM 996 N N . GLU A 1 123 ? 3.428 5.691 10.898 1 80.75 123 GLU A N 1
ATOM 997 C CA . GLU A 1 123 ? 4.266 5.227 12 1 80.75 123 GLU A CA 1
ATOM 998 C C . GLU A 1 123 ? 5.746 5.43 11.688 1 80.75 123 GLU A C 1
ATOM 1000 O O . GLU A 1 123 ? 6.188 5.199 10.562 1 80.75 123 GLU A O 1
ATOM 1005 N N . TYR A 1 124 ? 6.555 6.039 12.781 1 77 124 TYR A N 1
ATOM 1006 C CA . TYR A 1 124 ? 7.988 6.254 12.641 1 77 124 TYR A CA 1
ATOM 1007 C C . TYR A 1 124 ? 8.766 5.012 13.062 1 77 124 TYR A C 1
ATOM 1009 O O . TYR A 1 124 ? 8.547 4.473 14.148 1 77 124 TYR A O 1
ATOM 1017 N N . ILE A 1 125 ? 9.68 4.41 12.273 1 60.72 125 ILE A N 1
ATOM 1018 C CA . ILE A 1 125 ? 10.539 3.281 12.617 1 60.72 125 ILE A CA 1
ATOM 1019 C C . ILE A 1 125 ? 11.992 3.74 12.695 1 60.72 125 ILE A C 1
ATOM 1021 O O . ILE A 1 125 ? 12.555 4.207 11.695 1 60.72 125 ILE A O 1
ATOM 1025 N N . ARG A 1 126 ? 12.555 4.129 13.953 1 52.38 126 ARG A N 1
ATOM 1026 C CA . ARG A 1 126 ? 13.914 4.613 14.18 1 52.38 126 ARG A CA 1
ATOM 1027 C C . ARG A 1 126 ? 14.93 3.758 13.438 1 52.38 126 ARG A C 1
ATOM 1029 O O . ARG A 1 126 ? 15.812 4.285 12.75 1 52.38 126 ARG A O 1
ATOM 1036 N N . ASN A 1 127 ? 15.656 2.725 14.188 1 46.19 127 ASN A N 1
ATOM 1037 C CA . ASN A 1 127 ? 16.797 1.899 13.789 1 46.19 127 ASN A CA 1
ATOM 1038 C C . ASN A 1 127 ? 16.453 1.031 12.578 1 46.19 127 ASN A C 1
ATOM 1040 O O . ASN A 1 127 ? 17.109 0.013 12.344 1 46.19 127 ASN A O 1
ATOM 1044 N N . GLY A 1 128 ? 15.453 1.052 12.156 1 42.31 128 GLY A N 1
ATOM 1045 C CA . GLY A 1 128 ? 15.289 0.227 10.969 1 42.31 128 GLY A CA 1
ATOM 1046 C C . GLY A 1 128 ? 16.125 0.698 9.797 1 42.31 128 GLY A C 1
ATOM 1047 O O . GLY A 1 128 ? 16.281 1.902 9.578 1 42.31 128 GLY A O 1
ATOM 1048 N N . SER A 1 129 ? 17.344 0.189 9.625 1 36.38 129 SER A N 1
ATOM 1049 C CA . SER A 1 129 ? 18.094 0.504 8.422 1 36.38 129 SER A CA 1
ATOM 1050 C C . SER A 1 129 ? 17.172 0.936 7.285 1 36.38 129 SER A C 1
ATOM 1052 O O . SER A 1 129 ? 16.312 0.172 6.859 1 36.38 129 SER A O 1
ATOM 1054 N N . LEU A 1 130 ? 16.703 1.977 7.266 1 35.59 130 LEU A N 1
ATOM 1055 C CA . LEU A 1 130 ? 16.234 2.426 5.965 1 35.59 130 LEU A CA 1
ATOM 1056 C C . LEU A 1 130 ? 17.047 1.806 4.84 1 35.59 130 LEU A C 1
ATOM 1058 O O . LEU A 1 130 ? 16.547 1.601 3.734 1 35.59 130 LEU A O 1
ATOM 1062 N N . ASP A 1 131 ? 18.328 1.632 5.012 1 33.59 131 ASP A N 1
ATOM 1063 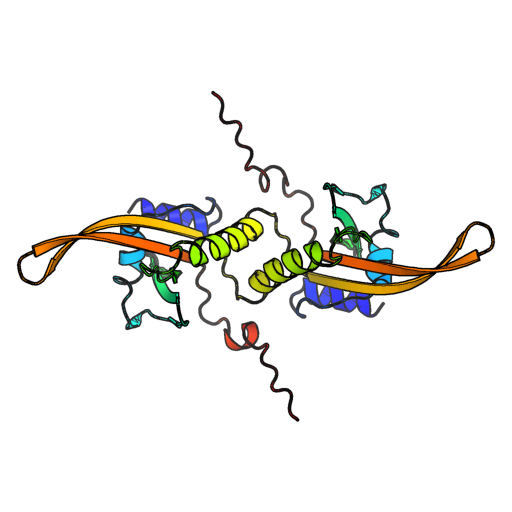C CA . ASP A 1 131 ? 19.234 0.912 4.121 1 33.59 131 ASP A CA 1
ATOM 1064 C C . ASP A 1 131 ? 18.688 -0.464 3.766 1 33.59 131 ASP A C 1
ATOM 1066 O O . ASP A 1 131 ? 18.797 -0.906 2.621 1 33.59 131 ASP A O 1
ATOM 1070 N N . LYS A 1 132 ? 18.484 -1.341 4.773 1 35.31 132 LYS A N 1
ATOM 1071 C CA . LYS A 1 132 ? 18.016 -2.654 4.344 1 35.31 132 LYS A CA 1
ATOM 1072 C C . LYS A 1 132 ? 16.609 -2.564 3.725 1 35.31 132 LYS A C 1
ATOM 1074 O O . LYS A 1 132 ? 16.219 -3.438 2.951 1 35.31 132 LYS A O 1
ATOM 1079 N N . TYR A 1 133 ? 15.805 -1.718 4.148 1 34.75 133 TYR A N 1
ATOM 1080 C CA . TYR A 1 133 ? 14.461 -1.615 3.598 1 34.75 133 TYR A CA 1
ATOM 1081 C C . TYR A 1 133 ? 14.477 -0.917 2.242 1 34.75 133 TYR A C 1
ATOM 1083 O O . TYR A 1 133 ? 13.641 -1.197 1.384 1 34.75 133 TYR A O 1
ATOM 1091 N N . ILE A 1 134 ? 15.281 0.131 2.186 1 30.27 134 ILE A N 1
ATOM 1092 C CA . ILE A 1 134 ? 15.531 0.644 0.843 1 30.27 134 ILE A CA 1
ATOM 1093 C C . ILE A 1 134 ? 16.641 -0.16 0.184 1 30.27 134 ILE A C 1
ATOM 1095 O O . ILE A 1 134 ? 17.25 0.294 -0.787 1 30.27 134 ILE A O 1
ATOM 1099 N N . THR A 1 135 ? 17.047 -1.227 0.821 1 30.66 135 THR A N 1
ATOM 1100 C CA . THR A 1 135 ? 18.203 -1.884 0.242 1 30.66 135 THR A CA 1
ATOM 1101 C C . THR A 1 135 ? 17.922 -2.33 -1.188 1 30.66 135 THR A C 1
ATOM 1103 O O . THR A 1 135 ? 18.688 -3.107 -1.767 1 30.66 135 THR A O 1
ATOM 1106 N N . GLY A 1 136 ? 17.016 -1.893 -1.893 1 29.95 136 GLY A N 1
ATOM 1107 C CA . GLY A 1 136 ? 17.188 -2.521 -3.193 1 29.95 136 GLY A CA 1
ATOM 1108 C C . GLY A 1 136 ? 18.484 -2.15 -3.883 1 29.95 136 GLY A C 1
ATOM 1109 O O . GLY A 1 136 ? 18.688 -2.477 -5.055 1 29.95 136 GLY A O 1
ATOM 1110 N N . THR A 1 137 ? 19.156 -1.039 -3.566 1 28.11 137 THR A N 1
ATOM 1111 C CA . THR A 1 137 ? 20.188 -0.893 -4.586 1 28.11 137 THR A CA 1
ATOM 1112 C C . THR A 1 137 ? 21.266 -1.958 -4.422 1 28.11 137 THR A C 1
ATOM 1114 O O . THR A 1 137 ? 22.047 -1.921 -3.463 1 28.11 137 THR A O 1
ATOM 1117 N N . SER A 1 138 ? 20.922 -3.164 -4.52 1 26.59 138 SER A N 1
ATOM 1118 C CA . SER A 1 138 ? 22.062 -4.02 -4.871 1 26.59 138 SER A CA 1
ATOM 1119 C C . SER A 1 138 ? 22.922 -3.375 -5.953 1 26.59 138 SER A C 1
ATOM 1121 O O . SER A 1 138 ? 22.391 -2.867 -6.949 1 26.59 138 SER A O 1
ATOM 1123 N N . LYS A 1 139 ? 24.094 -2.877 -5.66 1 26.98 139 LYS A N 1
ATOM 1124 C CA . LYS A 1 139 ? 25.25 -2.871 -6.551 1 26.98 139 LYS A CA 1
ATOM 1125 C C . LYS A 1 139 ? 25.344 -4.172 -7.348 1 26.98 139 LYS A C 1
ATOM 1127 O O . LYS A 1 139 ? 25.453 -5.254 -6.77 1 26.98 139 LYS A O 1
ATOM 1132 N N . VAL A 1 140 ? 24.672 -4.305 -8.477 1 23.31 140 VAL A N 1
ATOM 1133 C CA . VAL A 1 140 ? 25.109 -5.16 -9.57 1 23.31 140 VAL A CA 1
ATOM 1134 C C . VAL A 1 140 ? 26.594 -4.93 -9.836 1 23.31 140 VAL A C 1
ATOM 1136 O O . VAL A 1 140 ? 27.016 -3.82 -10.188 1 23.31 140 VAL A O 1
ATOM 1139 N N . GLU A 1 141 ? 27.438 -5.324 -8.922 1 21.94 141 GLU A N 1
ATOM 1140 C CA . GLU A 1 141 ? 28.781 -5.551 -9.445 1 21.94 141 GLU A CA 1
ATOM 1141 C C . GLU A 1 141 ? 28.75 -6.273 -10.789 1 21.94 141 GLU A C 1
ATOM 1143 O O . GLU A 1 141 ? 28.141 -7.34 -10.906 1 21.94 141 GLU A O 1
ATOM 1148 N N . ALA A 1 142 ? 29.125 -5.48 -11.758 1 19.64 142 ALA A N 1
ATOM 1149 C CA . ALA A 1 142 ? 29.812 -6.016 -12.922 1 19.64 142 ALA A CA 1
ATOM 1150 C C . ALA A 1 142 ? 31.188 -6.555 -12.539 1 19.64 142 ALA A C 1
ATOM 1152 O O . ALA A 1 142 ? 31.891 -5.957 -11.719 1 19.64 142 ALA A O 1
ATOM 1153 N N . MET B 1 1 ? -4.945 18.891 22.484 1 56.38 1 MET B N 1
ATOM 1154 C CA . MET B 1 1 ? -4.84 17.688 23.297 1 56.38 1 MET B CA 1
ATOM 1155 C C . MET B 1 1 ? -5.641 16.547 22.672 1 56.38 1 MET B C 1
ATOM 1157 O O . MET B 1 1 ? -5.148 15.422 22.578 1 56.38 1 MET B O 1
ATOM 1161 N N . GLY B 1 2 ? -6.828 16.922 22.047 1 78.44 2 GLY B N 1
ATOM 1162 C CA . GLY B 1 2 ? -7.785 15.938 21.578 1 78.44 2 GLY B CA 1
ATOM 1163 C C . GLY B 1 2 ? -7.34 15.234 20.312 1 78.44 2 GLY B C 1
ATOM 1164 O O . GLY B 1 2 ? -7.41 14.008 20.219 1 78.44 2 GLY B O 1
ATOM 1165 N N . ASP B 1 3 ? -6.598 15.961 19.562 1 86.94 3 ASP B N 1
ATOM 1166 C CA . ASP B 1 3 ? -6.23 15.391 18.266 1 86.94 3 ASP B CA 1
ATOM 1167 C C . ASP B 1 3 ? -5.051 14.43 18.406 1 86.94 3 ASP B C 1
ATOM 1169 O O . ASP B 1 3 ? -4.984 13.414 17.719 1 86.94 3 ASP B O 1
ATOM 1173 N N . GLU B 1 4 ? -4.125 14.805 19.344 1 92.38 4 GLU B N 1
ATOM 1174 C CA . GLU B 1 4 ? -2.982 13.93 19.578 1 92.38 4 GLU B CA 1
ATOM 1175 C C . GLU B 1 4 ? -3.428 12.578 20.125 1 92.38 4 GLU B C 1
ATOM 1177 O O . GLU B 1 4 ? -2.846 11.547 19.781 1 92.38 4 GLU B O 1
ATOM 1182 N N . SER B 1 5 ? -4.445 12.609 20.969 1 92.06 5 SER B N 1
ATOM 1183 C CA . SER B 1 5 ? -5.012 11.375 21.5 1 92.06 5 SER B CA 1
ATOM 1184 C C . SER B 1 5 ? -5.566 10.5 20.375 1 92.06 5 SER B C 1
ATOM 1186 O O . SER B 1 5 ? -5.508 9.266 20.453 1 92.06 5 SER B O 1
ATOM 1188 N N . VAL B 1 6 ? -6.176 11.172 19.453 1 91.06 6 VAL B N 1
ATOM 1189 C CA . VAL B 1 6 ? -6.707 10.438 18.312 1 91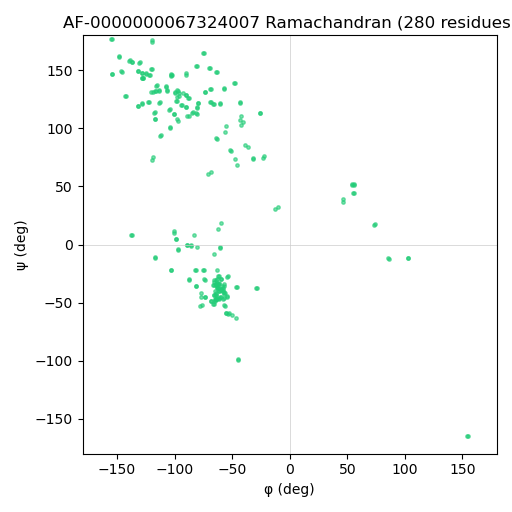.06 6 VAL B CA 1
ATOM 1190 C C . VAL B 1 6 ? -5.566 9.727 17.578 1 91.06 6 VAL B C 1
ATOM 1192 O O . VAL B 1 6 ? -5.68 8.547 17.25 1 91.06 6 VAL B O 1
ATOM 1195 N N . LEU B 1 7 ? -4.477 10.406 17.344 1 91.88 7 LEU B N 1
ATOM 1196 C CA . LEU B 1 7 ? -3.312 9.844 16.672 1 91.88 7 LEU B CA 1
ATOM 1197 C C . LEU B 1 7 ? -2.76 8.648 17.453 1 91.88 7 LEU B C 1
ATOM 1199 O O . LEU B 1 7 ? -2.365 7.645 16.859 1 91.88 7 LEU B O 1
ATOM 1203 N N . GLU B 1 8 ? -2.768 8.734 18.766 1 87.75 8 GLU B N 1
ATOM 1204 C CA . GLU B 1 8 ? -2.342 7.621 19.609 1 87.75 8 GLU B CA 1
ATOM 1205 C C . GLU B 1 8 ? -3.27 6.422 19.438 1 87.75 8 GLU B C 1
ATOM 1207 O O . GLU B 1 8 ? -2.814 5.273 19.438 1 87.75 8 GLU B O 1
ATOM 1212 N N . ARG B 1 9 ? -4.543 6.668 19.375 1 85.88 9 ARG B N 1
ATOM 1213 C CA . ARG B 1 9 ? -5.512 5.59 19.203 1 85.88 9 ARG B CA 1
ATOM 1214 C C . ARG B 1 9 ? -5.348 4.914 17.844 1 85.88 9 ARG B C 1
ATOM 1216 O O . ARG B 1 9 ? -5.566 3.709 17.719 1 85.88 9 ARG B O 1
ATOM 1223 N N . ILE B 1 10 ? -4.992 5.723 16.875 1 81.31 10 ILE B N 1
ATOM 1224 C CA . ILE B 1 10 ? -4.703 5.152 15.57 1 81.31 10 ILE B CA 1
ATOM 1225 C C . ILE B 1 10 ? -3.465 4.266 15.648 1 81.31 10 ILE B C 1
ATOM 1227 O O . ILE B 1 10 ? -3.467 3.139 15.148 1 81.31 10 ILE B O 1
ATOM 1231 N N . LEU B 1 11 ? -2.473 4.75 16.328 1 80.12 11 LEU B N 1
ATOM 1232 C CA . LEU B 1 11 ? -1.212 4.031 16.469 1 80.12 11 LEU B CA 1
ATOM 1233 C C . LEU B 1 11 ? -1.416 2.719 17.219 1 80.12 11 LEU B C 1
ATOM 1235 O O . LEU B 1 11 ? -0.734 1.729 16.953 1 80.12 11 LEU B O 1
ATOM 1239 N N . ASN B 1 12 ? -2.379 2.732 18.078 1 74.69 12 ASN B N 1
ATOM 1240 C CA . ASN B 1 12 ? -2.678 1.532 18.844 1 74.69 12 ASN B CA 1
ATOM 1241 C C . ASN B 1 12 ? -3.686 0.64 18.125 1 74.69 12 ASN B C 1
ATOM 1243 O O . ASN B 1 12 ? -4.133 -0.367 18.672 1 74.69 12 ASN B O 1
ATOM 1247 N N . ARG B 1 13 ? -4.109 1.105 16.969 1 70.06 13 ARG B N 1
ATOM 1248 C CA . ARG B 1 13 ? -5.035 0.361 16.109 1 70.06 13 ARG B CA 1
ATOM 1249 C C . ARG B 1 13 ? -6.445 0.389 16.688 1 70.06 13 ARG B C 1
ATOM 1251 O O . ARG B 1 13 ? -7.254 -0.499 16.406 1 70.06 13 ARG B O 1
ATOM 1258 N N . ASP B 1 14 ? -6.688 1.305 17.578 1 74.19 14 ASP B N 1
ATOM 1259 C CA . ASP B 1 14 ? -8.023 1.481 18.141 1 74.19 14 ASP B CA 1
ATOM 1260 C C . ASP B 1 14 ? -8.906 2.32 17.219 1 74.19 14 ASP B C 1
ATOM 1262 O O . ASP B 1 14 ? -10.133 2.32 17.344 1 74.19 14 ASP B O 1
ATOM 1266 N N . GLU B 1 15 ? -8.203 3.043 16.422 1 77.19 15 GLU B N 1
ATOM 1267 C CA . GLU B 1 15 ? -8.875 3.898 15.453 1 77.19 15 GLU B CA 1
ATOM 1268 C C . GLU B 1 15 ? -8.273 3.74 14.055 1 77.19 15 GLU B C 1
ATOM 1270 O O . GLU B 1 15 ? -7.094 3.4 13.922 1 77.19 15 GLU B O 1
ATOM 1275 N N . GLU B 1 16 ? -9.047 3.902 13.109 1 73.25 16 GLU B N 1
ATOM 1276 C CA . GLU B 1 16 ? -8.594 3.828 11.727 1 73.25 16 GLU B CA 1
ATOM 1277 C C . GLU B 1 16 ? -7.938 5.137 11.289 1 73.25 16 GLU B C 1
ATOM 1279 O O . GLU B 1 16 ? -8.188 6.188 11.883 1 73.25 16 GLU B O 1
ATOM 1284 N N . PRO B 1 17 ? -7.035 5.012 10.312 1 81.69 17 PRO B N 1
ATOM 1285 C CA . PRO B 1 17 ? -6.445 6.23 9.75 1 81.69 17 PRO B CA 1
ATOM 1286 C C . PRO B 1 17 ? -7.488 7.289 9.406 1 81.69 17 PRO B C 1
ATOM 1288 O O . PRO B 1 17 ? -8.57 6.953 8.922 1 81.69 17 PRO B O 1
ATOM 1291 N N . ARG B 1 18 ? -7.195 8.5 9.695 1 84.75 18 ARG B N 1
ATOM 1292 C CA . ARG B 1 18 ? -8.148 9.555 9.375 1 84.75 18 ARG B CA 1
ATOM 1293 C C . ARG B 1 18 ? -7.441 10.891 9.195 1 84.75 18 ARG B C 1
ATOM 1295 O O . ARG B 1 18 ? -6.227 10.992 9.375 1 84.75 18 ARG B O 1
ATOM 1302 N N . ASP B 1 19 ? -8.25 11.844 8.836 1 90.62 19 ASP B N 1
ATOM 1303 C CA . ASP B 1 19 ? -7.766 13.219 8.695 1 90.62 19 ASP B CA 1
ATOM 1304 C C . ASP B 1 19 ? -7.508 13.852 10.062 1 90.62 19 ASP B C 1
ATOM 1306 O O . ASP B 1 19 ? -8.297 13.672 10.992 1 90.62 19 ASP B O 1
ATOM 1310 N N . LEU B 1 20 ? -6.359 14.461 10.242 1 93.19 20 LEU B N 1
ATOM 1311 C CA . LEU B 1 20 ? -6.035 15.227 11.445 1 93.19 20 LEU B CA 1
ATOM 1312 C C . LEU B 1 20 ? -5.73 16.688 11.094 1 93.19 20 LEU B C 1
ATOM 1314 O O . LEU B 1 20 ? -5.301 16.984 9.984 1 93.19 20 LEU B O 1
ATOM 1318 N N . PRO B 1 21 ? -5.988 17.609 12.023 1 93.69 21 PRO B N 1
ATOM 1319 C CA . PRO B 1 21 ? -5.754 19.031 11.742 1 93.69 21 PRO B CA 1
ATOM 1320 C C . PRO B 1 21 ? -4.281 19.344 11.477 1 93.69 21 PRO B C 1
ATOM 1322 O O . PRO B 1 21 ? -3.398 18.75 12.102 1 93.69 21 PRO B O 1
ATOM 1325 N N . LEU B 1 22 ? -4.086 20.375 10.594 1 95 22 LEU B N 1
ATOM 1326 C CA . LEU B 1 22 ? -2.738 20.812 10.266 1 95 22 LEU B CA 1
ATOM 1327 C C . LEU B 1 22 ? -1.997 21.266 11.523 1 95 22 LEU B C 1
ATOM 1329 O O . LEU B 1 22 ? -0.798 21.016 11.664 1 95 22 LEU B O 1
ATOM 1333 N N . ALA B 1 23 ? -2.738 21.875 12.43 1 95.38 23 ALA B N 1
ATOM 1334 C CA . ALA B 1 23 ? -2.137 22.438 13.641 1 95.38 23 ALA B C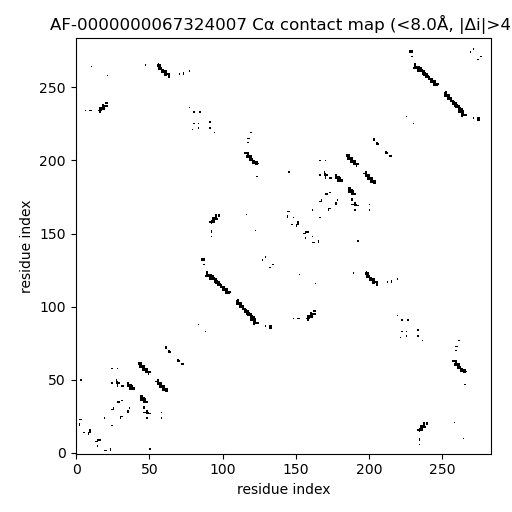A 1
ATOM 1335 C C . ALA B 1 23 ? -1.425 21.344 14.445 1 95.38 23 ALA B C 1
ATOM 1337 O O . ALA B 1 23 ? -0.354 21.578 15.008 1 95.38 23 ALA B O 1
ATOM 1338 N N . LEU B 1 24 ? -1.995 20.234 14.492 1 96.06 24 LEU B N 1
ATOM 1339 C CA . LEU B 1 24 ? -1.376 19.141 15.227 1 96.06 24 LEU B CA 1
ATOM 1340 C C . LEU B 1 24 ? -0.075 18.703 14.555 1 96.06 24 LEU B C 1
ATOM 1342 O O . LEU B 1 24 ? 0.951 18.547 15.219 1 96.06 24 LEU B O 1
ATOM 1346 N N . LEU B 1 25 ? -0.106 18.438 13.25 1 96.88 25 LEU B N 1
ATOM 1347 C CA . LEU B 1 25 ? 1.063 17.969 12.523 1 96.88 25 LEU B CA 1
ATOM 1348 C C . LEU B 1 25 ? 2.182 19 12.547 1 96.88 25 LEU B C 1
ATOM 1350 O O . LEU B 1 25 ? 3.361 18.641 12.625 1 96.88 25 LEU B O 1
ATOM 1354 N N . GLN B 1 26 ? 1.781 20.219 12.531 1 96.81 26 GLN B N 1
ATOM 1355 C CA . GLN B 1 26 ? 2.762 21.281 12.68 1 96.81 26 GLN B CA 1
ATOM 1356 C C . GLN B 1 26 ? 3.422 21.234 14.062 1 96.81 26 GLN B C 1
ATOM 1358 O O . GLN B 1 26 ? 4.645 21.375 14.172 1 96.81 26 GLN B O 1
ATOM 1363 N N . ARG B 1 27 ? 2.623 21.125 15.047 1 96.81 27 ARG B N 1
ATOM 1364 C CA . ARG B 1 27 ? 3.154 21.094 16.406 1 96.81 27 ARG B CA 1
ATOM 1365 C C . ARG B 1 27 ? 4.145 19.953 16.578 1 96.81 27 ARG B C 1
ATOM 1367 O O . ARG B 1 27 ? 5.258 20.156 17.078 1 96.81 27 ARG B O 1
ATOM 1374 N N . ILE B 1 28 ? 3.811 18.781 16.125 1 96.62 28 ILE B N 1
ATOM 1375 C CA . ILE B 1 28 ? 4.629 17.609 16.438 1 96.62 28 ILE B CA 1
ATOM 1376 C C . ILE B 1 28 ? 5.898 17.641 15.594 1 96.62 28 ILE B C 1
ATOM 1378 O O . ILE B 1 28 ? 6.883 16.969 15.922 1 96.62 28 ILE B O 1
ATOM 1382 N N . THR B 1 29 ? 5.961 18.328 14.477 1 97.31 29 THR B N 1
ATOM 1383 C CA . THR B 1 29 ? 7.133 18.406 13.617 1 97.31 29 THR B CA 1
ATOM 1384 C C . THR B 1 29 ? 7.914 19.688 13.883 1 97.31 29 THR B C 1
ATOM 1386 O O . THR B 1 29 ? 8.844 20.016 13.148 1 97.31 29 THR B O 1
ATOM 1389 N N . LYS B 1 30 ? 7.492 20.469 14.883 1 97.44 30 LYS B N 1
ATOM 1390 C CA . LYS B 1 30 ? 8.078 21.781 15.148 1 97.44 30 LYS B CA 1
ATOM 1391 C C . LYS B 1 30 ? 8.016 22.672 13.914 1 97.44 30 LYS B C 1
ATOM 1393 O O . LYS B 1 30 ? 9.039 23.234 13.492 1 97.44 30 LYS B O 1
ATOM 1398 N N . ASP B 1 31 ? 6.766 22.766 13.352 1 97.38 31 ASP B N 1
ATOM 1399 C CA . ASP B 1 31 ? 6.461 23.547 12.164 1 97.38 31 ASP B CA 1
ATOM 1400 C C . ASP B 1 31 ? 7.359 23.156 11 1 97.38 31 ASP B C 1
ATOM 1402 O O . ASP B 1 31 ? 7.957 24.016 10.352 1 97.38 31 ASP B O 1
ATOM 1406 N N . PHE B 1 32 ? 7.504 21.844 10.859 1 96.62 32 PHE B N 1
ATOM 1407 C CA . PHE B 1 32 ? 8.289 21.297 9.766 1 96.62 32 PHE B CA 1
ATOM 1408 C C . PHE B 1 32 ? 9.688 21.891 9.742 1 96.62 32 PHE B C 1
ATOM 1410 O O . PHE B 1 32 ? 10.172 22.328 8.695 1 96.62 32 PHE B O 1
ATOM 1417 N N . SER B 1 33 ? 10.312 21.828 10.859 1 97.19 33 SER B N 1
ATOM 1418 C CA . SER B 1 33 ? 11.664 22.359 11.023 1 97.19 33 SER B CA 1
ATOM 1419 C C . SER B 1 33 ? 12.68 21.516 10.266 1 97.19 33 SER B C 1
ATOM 1421 O O . SER B 1 33 ? 12.531 20.297 10.172 1 97.19 33 SER B O 1
ATOM 1423 N N . LYS B 1 34 ? 13.75 22.156 9.867 1 95.81 34 LYS B N 1
ATOM 1424 C CA . LYS B 1 34 ? 14.82 21.484 9.148 1 95.81 34 LYS B CA 1
ATOM 1425 C C . LYS B 1 34 ? 15.484 20.422 10.023 1 95.81 34 LYS B C 1
ATOM 1427 O O . LYS B 1 34 ? 15.898 19.375 9.531 1 95.81 34 LYS B O 1
ATOM 1432 N N . GLU B 1 35 ? 15.586 20.656 11.242 1 95.44 35 GLU B N 1
ATOM 1433 C CA . GLU B 1 35 ? 16.203 19.719 12.18 1 95.44 35 GLU B CA 1
ATOM 1434 C C . GLU B 1 35 ? 15.43 18.391 12.219 1 95.44 35 GLU B C 1
ATOM 1436 O O . GLU B 1 35 ? 16 17.344 12.539 1 95.44 35 GLU B O 1
ATOM 1441 N N . ASN B 1 36 ? 14.172 18.438 11.922 1 94.69 36 ASN B N 1
ATOM 1442 C CA . ASN B 1 36 ? 13.32 17.266 11.977 1 94.69 36 ASN B CA 1
ATOM 1443 C C . ASN B 1 36 ? 13.164 16.609 10.602 1 94.69 36 ASN B C 1
ATOM 1445 O O . ASN B 1 36 ? 12.461 15.617 10.461 1 94.69 36 ASN B O 1
ATOM 1449 N N . LYS B 1 37 ? 13.742 17.266 9.625 1 92.75 37 LYS B N 1
ATOM 1450 C CA . LYS B 1 37 ? 13.648 16.703 8.281 1 92.75 37 LYS B CA 1
ATOM 1451 C C . LYS B 1 37 ? 14.469 15.422 8.156 1 92.75 37 LYS B C 1
ATOM 1453 O O . LYS B 1 37 ? 15.664 15.414 8.438 1 92.75 37 LYS B O 1
ATOM 1458 N N . ILE B 1 38 ? 13.844 14.328 7.773 1 85.19 38 ILE B N 1
ATOM 1459 C CA . ILE B 1 38 ? 14.516 13.031 7.715 1 85.19 38 ILE B CA 1
ATOM 1460 C C . ILE B 1 38 ? 14.539 12.531 6.27 1 85.19 38 ILE B C 1
ATOM 1462 O O . ILE B 1 38 ? 15.148 11.5 5.977 1 85.19 38 ILE B O 1
ATOM 1466 N N . GLY B 1 39 ? 13.805 13.148 5.344 1 80.81 39 GLY B N 1
ATOM 1467 C CA . GLY B 1 39 ? 13.781 12.773 3.939 1 80.81 39 GLY B CA 1
ATOM 1468 C C . GLY B 1 39 ? 13.398 13.914 3.023 1 80.81 39 GLY B C 1
ATOM 1469 O O . GLY B 1 39 ? 12.664 14.82 3.426 1 80.81 39 GLY B O 1
ATOM 1470 N N . GLU B 1 40 ? 13.977 13.914 1.813 1 83.25 40 GLU B N 1
ATOM 1471 C CA . GLU B 1 40 ? 13.648 14.922 0.811 1 83.25 40 GLU B CA 1
ATOM 1472 C C . GLU B 1 40 ? 13.625 14.32 -0.591 1 83.25 40 GLU B C 1
ATOM 1474 O O . GLU B 1 40 ? 14.516 13.539 -0.953 1 83.25 40 GLU B O 1
ATOM 1479 N N . GLY B 1 41 ? 12.562 14.531 -1.278 1 75.12 41 GLY B N 1
ATOM 1480 C CA . GLY B 1 41 ? 12.469 14.234 -2.699 1 75.12 41 GLY B CA 1
ATOM 1481 C C . GLY B 1 41 ? 12.172 15.461 -3.543 1 75.12 41 GLY B C 1
ATOM 1482 O O . GLY B 1 41 ? 12.094 16.578 -3.023 1 75.12 41 GLY B O 1
ATOM 1483 N N . GLY B 1 42 ? 12.141 15.375 -4.887 1 75.69 42 GLY B N 1
ATOM 1484 C CA . GLY B 1 42 ? 11.914 16.484 -5.793 1 75.69 42 GLY B CA 1
ATOM 1485 C C . GLY B 1 42 ? 10.641 17.25 -5.492 1 75.69 42 GLY B C 1
ATOM 1486 O O . GLY B 1 42 ? 10.57 18.469 -5.688 1 75.69 42 GLY B O 1
ATOM 1487 N N . PHE B 1 43 ? 9.594 16.625 -4.895 1 80.12 43 PHE B N 1
ATOM 1488 C CA . PHE B 1 43 ? 8.297 17.25 -4.672 1 80.12 43 PHE B CA 1
ATOM 1489 C C . PHE B 1 43 ? 7.77 16.922 -3.277 1 80.12 43 PHE B C 1
ATOM 1491 O O . PHE B 1 43 ? 6.602 17.172 -2.975 1 80.12 43 PHE B O 1
ATOM 1498 N N . GLU B 1 44 ? 8.617 16.297 -2.457 1 84.25 44 GLU B N 1
ATOM 1499 C CA . GLU B 1 44 ? 8.133 15.898 -1.14 1 84.25 44 GLU B CA 1
ATOM 1500 C C . GLU B 1 44 ? 9.242 15.992 -0.095 1 84.25 44 GLU B C 1
ATOM 1502 O O . GLU B 1 44 ? 10.43 15.938 -0.432 1 84.25 44 GLU B O 1
ATOM 1507 N N . GLU B 1 45 ? 8.898 16.281 1.116 1 89.56 45 GLU B N 1
ATOM 1508 C CA . GLU B 1 45 ? 9.773 16.234 2.285 1 89.56 45 GLU B CA 1
ATOM 1509 C C . GLU B 1 45 ? 9.156 15.398 3.402 1 89.56 45 GLU B C 1
ATOM 1511 O O . GLU B 1 45 ? 7.93 15.367 3.555 1 89.56 45 GLU B O 1
ATOM 1516 N N . VAL B 1 46 ? 9.992 14.656 4.125 1 88.31 46 VAL B N 1
ATOM 1517 C CA . VAL B 1 46 ? 9.516 13.852 5.242 1 88.31 46 VAL B CA 1
ATOM 1518 C C . VAL B 1 46 ? 10.133 14.352 6.547 1 88.31 46 VAL B C 1
ATOM 1520 O O . VAL B 1 46 ? 11.336 14.617 6.613 1 88.31 46 VAL B O 1
ATOM 1523 N N . TYR B 1 47 ? 9.297 14.523 7.539 1 91.62 47 TYR B N 1
ATOM 1524 C CA . TYR B 1 47 ? 9.719 15.047 8.836 1 91.62 47 TYR B CA 1
ATOM 1525 C C . TYR B 1 47 ? 9.406 14.062 9.953 1 91.62 47 TYR B C 1
ATOM 1527 O O . TYR B 1 47 ? 8.383 13.367 9.906 1 91.62 47 TYR B O 1
ATOM 1535 N N . LYS B 1 48 ? 10.305 14.078 10.906 1 91.88 48 LYS B N 1
ATOM 1536 C CA . LYS B 1 48 ? 10.031 13.367 12.148 1 91.88 48 LYS B CA 1
ATOM 1537 C C . LYS B 1 48 ? 9.117 14.188 13.062 1 91.88 48 LYS B C 1
ATOM 1539 O O . LYS B 1 48 ? 9.367 15.367 13.305 1 91.88 48 LYS B O 1
ATOM 1544 N N . GLY B 1 49 ? 7.941 13.617 13.445 1 94.75 49 GLY B N 1
ATOM 1545 C CA . GLY B 1 49 ? 7.074 14.188 14.461 1 94.75 49 GLY B CA 1
ATOM 1546 C C . GLY B 1 49 ? 7.172 13.469 15.797 1 94.75 49 GLY B C 1
ATOM 1547 O O . GLY B 1 49 ? 7.383 12.25 15.836 1 94.75 49 GLY B O 1
ATOM 1548 N N . GLU B 1 50 ? 7.016 14.258 16.875 1 95.5 50 GLU B N 1
ATOM 1549 C CA . GLU B 1 50 ? 7.066 13.664 18.203 1 95.5 50 GLU B CA 1
ATOM 1550 C C . GLU B 1 50 ? 5.852 14.062 19.047 1 95.5 50 GLU B C 1
ATOM 1552 O O . GLU B 1 50 ? 5.598 15.25 19.25 1 95.5 50 GLU B O 1
ATOM 1557 N N . LEU B 1 51 ? 5.145 12.969 19.453 1 93.88 51 LEU B N 1
ATOM 1558 C CA . LEU B 1 51 ? 4.02 13.203 20.344 1 93.88 51 LEU B CA 1
ATOM 1559 C C . LEU B 1 51 ? 4.5 13.523 21.766 1 93.88 51 LEU B C 1
ATOM 1561 O O . LEU B 1 51 ? 5.676 13.32 22.078 1 93.88 51 LEU B O 1
ATOM 1565 N N . ARG B 1 52 ? 3.574 14.039 22.516 1 93.69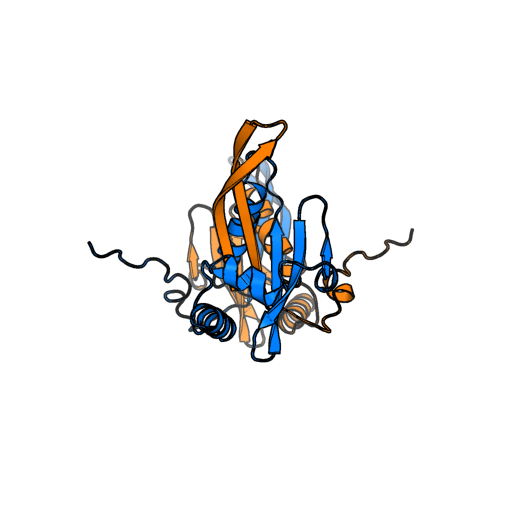 52 ARG B N 1
ATOM 1566 C CA . ARG B 1 52 ? 3.912 14.438 23.891 1 93.69 52 ARG B CA 1
ATOM 1567 C C . ARG B 1 52 ? 4.406 13.242 24.703 1 93.69 52 ARG B C 1
ATOM 1569 O O . ARG B 1 52 ? 5.25 13.398 25.578 1 93.69 52 ARG B O 1
ATOM 1576 N N . ASN B 1 53 ? 3.947 12.062 24.391 1 89.88 53 ASN B N 1
ATOM 1577 C CA . ASN B 1 53 ? 4.32 10.867 25.141 1 89.88 53 ASN B CA 1
ATOM 1578 C C . ASN B 1 53 ? 5.629 10.266 24.625 1 89.88 53 ASN B C 1
ATOM 1580 O O . ASN B 1 53 ? 6.055 9.211 25.078 1 89.88 53 ASN B O 1
ATOM 1584 N N . GLY B 1 54 ? 6.207 10.82 23.656 1 90.25 54 GLY B N 1
ATOM 1585 C CA . GLY B 1 54 ? 7.508 10.383 23.188 1 90.25 54 GLY B CA 1
ATOM 1586 C C . GLY B 1 54 ? 7.43 9.547 21.922 1 90.25 54 GLY B C 1
ATOM 1587 O O . GLY B 1 54 ? 8.453 9.266 21.281 1 90.25 54 GLY B O 1
ATOM 1588 N N . ILE B 1 55 ? 6.258 9.141 21.547 1 85.81 55 ILE B N 1
ATOM 1589 C CA . ILE B 1 55 ? 6.102 8.344 20.344 1 85.81 55 ILE B CA 1
ATOM 1590 C C . ILE B 1 55 ? 6.387 9.203 19.109 1 85.81 55 ILE B C 1
ATOM 1592 O O . ILE B 1 55 ? 5.957 10.359 19.047 1 85.81 55 ILE B O 1
ATOM 1596 N N . THR B 1 56 ? 7.168 8.633 18.234 1 88 56 THR B N 1
ATOM 1597 C CA . THR B 1 56 ? 7.531 9.375 17.047 1 88 56 THR B CA 1
ATOM 1598 C C . THR B 1 56 ? 6.734 8.883 15.836 1 88 56 THR B C 1
ATOM 1600 O O . THR B 1 56 ? 6.328 7.723 15.789 1 88 56 THR B O 1
ATOM 1603 N N . VAL B 1 57 ? 6.406 9.82 14.938 1 88.56 57 VAL B N 1
ATOM 1604 C CA . VAL B 1 57 ? 5.734 9.523 13.672 1 88.56 57 VAL B CA 1
ATOM 1605 C C . VAL B 1 57 ? 6.469 10.211 12.523 1 88.56 57 VAL B C 1
ATOM 1607 O O . VAL B 1 57 ? 7.273 11.117 12.742 1 88.56 57 VAL B O 1
ATOM 1610 N N . ALA B 1 58 ? 6.297 9.672 11.312 1 88.94 58 ALA B N 1
ATOM 1611 C CA . ALA B 1 58 ? 6.809 10.312 10.102 1 88.94 58 ALA B CA 1
ATOM 1612 C C . ALA B 1 58 ? 5.703 11.078 9.383 1 88.94 58 ALA B C 1
ATOM 1614 O O . ALA B 1 58 ? 4.594 10.562 9.211 1 88.94 58 ALA B O 1
ATOM 1615 N N . VAL B 1 59 ? 5.965 12.32 9.031 1 91.81 59 VAL B N 1
ATOM 1616 C CA . VAL B 1 59 ? 5.012 13.172 8.328 1 91.81 59 VAL B CA 1
ATOM 1617 C C . VAL B 1 59 ? 5.574 13.547 6.961 1 91.81 59 VAL B C 1
ATOM 1619 O O . VAL B 1 59 ? 6.629 14.188 6.867 1 91.81 59 VAL B O 1
ATOM 1622 N N . LYS B 1 60 ? 4.934 13.07 5.91 1 87.81 60 LYS B N 1
ATOM 1623 C CA . LYS B 1 60 ? 5.289 13.422 4.535 1 87.81 60 LYS B CA 1
ATOM 1624 C C . LYS B 1 60 ? 4.523 14.656 4.07 1 87.81 60 LYS B C 1
ATOM 1626 O O . LYS B 1 60 ? 3.293 14.672 4.086 1 87.81 60 LYS B O 1
ATOM 1631 N N . ARG B 1 61 ? 5.266 15.68 3.748 1 91.31 61 ARG B N 1
ATOM 1632 C CA . ARG B 1 61 ? 4.707 16.922 3.211 1 91.31 61 ARG B CA 1
ATOM 1633 C C . ARG B 1 61 ? 4.879 16.984 1.697 1 91.31 61 ARG B C 1
ATOM 1635 O O . ARG B 1 61 ? 6.004 16.984 1.195 1 91.31 61 ARG B O 1
ATOM 1642 N N . ILE B 1 62 ? 3.771 16.922 0.954 1 86.5 62 ILE B N 1
ATOM 1643 C CA . ILE B 1 62 ? 3.785 16.922 -0.504 1 86.5 62 ILE B CA 1
ATOM 1644 C C . ILE B 1 62 ? 3.609 18.344 -1.024 1 86.5 62 ILE B C 1
ATOM 1646 O O . ILE B 1 62 ? 2.666 19.047 -0.639 1 86.5 62 ILE B O 1
ATOM 1650 N N . GLU B 1 63 ? 4.613 18.812 -1.776 1 83.19 63 GLU B N 1
ATOM 1651 C CA . GLU B 1 63 ? 4.57 20.156 -2.336 1 83.19 63 GLU B CA 1
ATOM 1652 C C . GLU B 1 63 ? 3.445 20.297 -3.359 1 83.19 63 GLU B C 1
ATOM 1654 O O . GLU B 1 63 ? 3.324 19.469 -4.27 1 83.19 63 GLU B O 1
ATOM 1659 N N . VAL B 1 64 ? 2.576 21.219 -3.07 1 76.31 64 VAL B N 1
ATOM 1660 C CA . VAL B 1 64 ? 1.502 21.531 -4.008 1 76.31 64 VAL B CA 1
ATOM 1661 C C . VAL B 1 64 ? 1.808 22.844 -4.723 1 76.31 64 VAL B C 1
ATOM 1663 O O . VAL B 1 64 ? 2.107 23.859 -4.078 1 76.31 64 VAL B O 1
ATOM 1666 N N . ASN B 1 65 ? 2.303 22.75 -5.973 1 64.75 65 ASN B N 1
ATOM 1667 C CA . ASN B 1 65 ? 2.584 23.969 -6.715 1 64.75 65 ASN B CA 1
ATOM 1668 C C . ASN B 1 65 ? 1.369 24.422 -7.516 1 64.75 65 ASN B C 1
ATOM 1670 O O . ASN B 1 65 ? 0.466 23.641 -7.793 1 64.75 65 ASN B O 1
ATOM 1674 N N . GLN B 1 66 ? 1.193 25.75 -7.66 1 57.91 66 GLN B N 1
ATOM 1675 C CA . GLN B 1 66 ? 0.162 26.406 -8.461 1 57.91 66 GLN B CA 1
ATOM 1676 C C . GLN B 1 66 ? 0.051 25.766 -9.836 1 57.91 66 GLN B C 1
ATOM 1678 O O . GLN B 1 66 ? -1.012 25.797 -10.461 1 57.91 66 GLN B O 1
ATOM 1683 N N . PHE B 1 67 ? 1.024 25.328 -10.492 1 53.09 67 PHE B N 1
ATOM 1684 C CA . PHE B 1 67 ? 1.03 24.859 -11.867 1 53.09 67 PHE B CA 1
ATOM 1685 C C . PHE B 1 67 ? 0.688 23.375 -11.93 1 53.09 67 PHE B C 1
ATOM 1687 O O . PHE B 1 67 ? 0.407 22.844 -13.008 1 53.09 67 PHE B O 1
ATOM 1694 N N . THR B 1 68 ? 0.951 22.656 -11.086 1 51.41 68 THR B N 1
ATOM 1695 C CA . THR B 1 68 ? 0.672 21.219 -11.148 1 51.41 68 THR B CA 1
ATOM 1696 C C . THR B 1 68 ? -0.759 20.922 -10.711 1 51.41 68 THR B C 1
ATOM 1698 O O . THR B 1 68 ? -1.338 21.688 -9.922 1 51.41 68 THR B O 1
ATOM 1701 N N . ILE B 1 69 ? -1.677 20.406 -11.641 1 51.56 69 ILE B N 1
ATOM 1702 C CA . ILE B 1 69 ? -2.998 19.875 -11.328 1 51.56 69 ILE B CA 1
ATOM 1703 C C . ILE B 1 69 ? -2.98 19.219 -9.945 1 51.56 69 ILE B C 1
ATOM 1705 O O . ILE B 1 69 ? -2.342 18.188 -9.75 1 51.56 69 ILE B O 1
ATOM 1709 N N . ASP B 1 70 ? -2.949 20.141 -8.828 1 56.44 70 ASP B N 1
ATOM 1710 C CA . ASP B 1 70 ? -2.197 20.359 -7.598 1 56.44 70 ASP B CA 1
ATOM 1711 C C . ASP B 1 70 ? -2.234 19.141 -6.691 1 56.44 70 ASP B C 1
ATOM 1713 O O . ASP B 1 70 ? -1.223 18.766 -6.094 1 56.44 70 ASP B O 1
ATOM 1717 N N . ASP B 1 71 ? -3.211 18.516 -6.66 1 73.75 71 ASP B N 1
ATOM 1718 C CA . ASP B 1 71 ? -3.354 17.469 -5.645 1 73.75 71 ASP B CA 1
ATOM 1719 C C . ASP B 1 71 ? -3.076 16.094 -6.234 1 73.75 71 ASP B C 1
ATOM 1721 O O . ASP B 1 71 ? -3.301 15.07 -5.574 1 73.75 71 ASP B O 1
ATOM 1725 N N . MET B 1 72 ? -2.549 16.094 -7.414 1 74.62 72 MET B N 1
ATOM 1726 C CA . MET B 1 72 ? -2.486 14.797 -8.078 1 74.62 72 MET B CA 1
ATOM 1727 C C . MET B 1 72 ? -1.498 13.867 -7.367 1 74.62 72 MET B C 1
ATOM 1729 O O . MET B 1 72 ? -1.781 12.688 -7.168 1 74.62 72 MET B O 1
ATOM 1733 N N . SER B 1 73 ? -0.287 14.461 -7.121 1 75.06 73 SER B N 1
ATOM 1734 C CA . SER B 1 73 ? 0.71 13.641 -6.438 1 75.06 73 SER B CA 1
ATOM 1735 C C . SER B 1 73 ? 0.187 13.141 -5.098 1 75.06 73 SER B C 1
ATOM 1737 O O . SER B 1 73 ? 0.37 11.969 -4.754 1 75.06 73 SER B O 1
ATOM 1739 N N . PHE B 1 74 ? -0.506 14.047 -4.426 1 82.25 74 PHE B N 1
ATOM 1740 C CA . PHE B 1 74 ? -1.097 13.688 -3.143 1 82.25 74 PHE B CA 1
ATOM 1741 C C . PHE B 1 74 ? -2.148 12.602 -3.32 1 82.25 74 PHE B C 1
ATOM 1743 O O . PHE B 1 74 ? -2.131 11.586 -2.615 1 82.25 74 PHE B O 1
ATOM 1750 N N . CYS B 1 75 ? -3.021 12.75 -4.27 1 78.69 75 CYS B N 1
ATOM 1751 C CA . CYS B 1 75 ? -4.109 11.805 -4.504 1 78.69 75 CYS B CA 1
ATOM 1752 C C . CYS B 1 75 ? -3.568 10.438 -4.91 1 78.69 75 CYS B C 1
ATOM 1754 O O . CYS B 1 75 ? -4.07 9.414 -4.453 1 78.69 75 CYS B O 1
ATOM 1756 N N . ARG B 1 76 ? -2.658 10.375 -5.723 1 72.25 76 ARG B N 1
ATOM 1757 C CA . ARG B 1 76 ? -2.08 9.109 -6.156 1 72.25 76 ARG B CA 1
ATOM 1758 C C . ARG B 1 76 ? -1.467 8.359 -4.98 1 72.25 76 ARG B C 1
ATOM 1760 O O . ARG B 1 76 ? -1.674 7.152 -4.832 1 72.25 76 ARG B O 1
ATOM 1767 N N . GLU B 1 77 ? -0.713 9.141 -4.203 1 75.75 77 GLU B N 1
ATOM 1768 C CA . GLU B 1 77 ? -0.099 8.508 -3.037 1 75.75 77 GLU B CA 1
ATOM 1769 C C . GLU B 1 77 ? -1.156 8.031 -2.045 1 75.75 77 GLU B C 1
ATOM 1771 O O . GLU B 1 77 ? -1.085 6.906 -1.547 1 75.75 77 GLU B O 1
ATOM 1776 N N . PHE B 1 78 ? -2.062 8.93 -1.815 1 76 78 PHE B N 1
ATOM 1777 C CA . PHE B 1 78 ? -3.152 8.609 -0.902 1 76 78 PHE B CA 1
ATOM 1778 C C . PHE B 1 78 ? -3.896 7.359 -1.365 1 76 78 PHE B C 1
ATOM 1780 O O . PHE B 1 78 ? -4.129 6.441 -0.578 1 76 78 PHE B O 1
ATOM 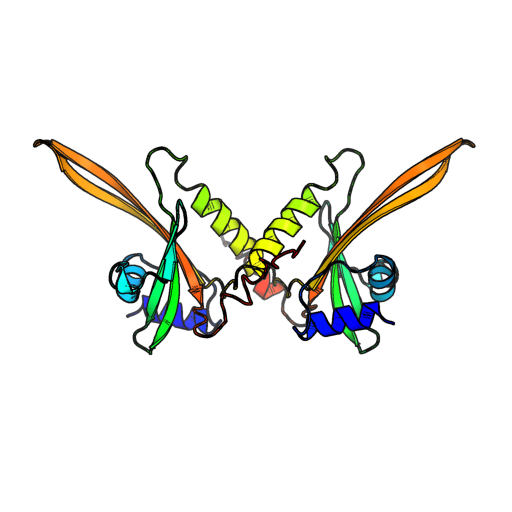1787 N N . ASP B 1 79 ? -4.316 7.352 -2.584 1 67.44 79 ASP B N 1
ATOM 1788 C CA . ASP B 1 79 ? -5.039 6.219 -3.158 1 67.44 79 ASP B CA 1
ATOM 1789 C C . ASP B 1 79 ? -4.25 4.922 -2.99 1 67.44 79 ASP B C 1
ATOM 1791 O O . ASP B 1 79 ? -4.82 3.879 -2.666 1 67.44 79 ASP B O 1
ATOM 1795 N N . SER B 1 80 ? -2.998 4.965 -3.25 1 67.38 80 SER B N 1
ATOM 1796 C CA . SER B 1 80 ? -2.148 3.783 -3.137 1 67.38 80 SER B CA 1
ATOM 1797 C C . SER B 1 80 ? -2.113 3.264 -1.703 1 67.38 80 SER B C 1
ATOM 1799 O O . SER B 1 80 ? -2.1 2.053 -1.476 1 67.38 80 SER B O 1
ATOM 1801 N N . LEU B 1 81 ? -2.111 4.176 -0.742 1 67.31 81 LEU B N 1
ATOM 1802 C CA . LEU B 1 81 ? -2.062 3.805 0.668 1 67.31 81 LEU B CA 1
ATOM 1803 C C . LEU B 1 81 ? -3.402 3.242 1.129 1 67.31 81 LEU B C 1
ATOM 1805 O O . LEU B 1 81 ? -3.445 2.293 1.914 1 67.31 81 LEU B O 1
ATOM 1809 N N . MET B 1 82 ? -4.434 4.027 0.67 1 59.84 82 MET B N 1
ATOM 1810 C CA . MET B 1 82 ? -5.777 3.576 1.021 1 59.84 82 MET B CA 1
ATOM 1811 C C . MET B 1 82 ? -6.02 2.152 0.534 1 59.84 82 MET B C 1
ATOM 1813 O O . MET B 1 82 ? -6.699 1.37 1.202 1 59.84 82 MET B O 1
ATOM 1817 N N . LYS B 1 83 ? -5.59 1.93 -0.578 1 55 83 LYS B N 1
ATOM 1818 C CA . LYS B 1 83 ? -5.738 0.59 -1.139 1 55 83 LYS B CA 1
ATOM 1819 C C . LYS B 1 83 ? -5.008 -0.446 -0.291 1 55 83 LYS B C 1
ATOM 1821 O O . LYS B 1 83 ? -5.469 -1.578 -0.146 1 55 83 LYS B O 1
ATOM 1826 N N . ILE B 1 84 ? -4.004 0.009 0.225 1 50.06 84 ILE B N 1
ATOM 1827 C CA . ILE B 1 84 ? -3.191 -0.89 1.038 1 50.06 84 ILE B CA 1
ATOM 1828 C C . ILE B 1 84 ? -3.844 -1.083 2.404 1 50.06 84 ILE B C 1
ATOM 1830 O O . ILE B 1 84 ? -3.816 -2.182 2.963 1 50.06 84 ILE B O 1
ATOM 1834 N N . ASN B 1 85 ? -4.145 0.07 3.059 1 46.91 85 ASN B N 1
ATOM 1835 C CA . ASN B 1 85 ? -4.773 -0.022 4.371 1 46.91 85 ASN B CA 1
ATOM 1836 C C . ASN B 1 85 ? -6.051 -0.86 4.324 1 46.91 85 ASN B C 1
ATOM 1838 O O . ASN B 1 85 ? -6.352 -1.596 5.266 1 46.91 85 ASN B O 1
ATOM 1842 N N . HIS B 1 86 ? -6.953 -0.364 3.488 1 39.47 86 HIS B N 1
ATOM 1843 C CA . HIS B 1 86 ? -8.211 -1.098 3.527 1 39.47 86 HIS B CA 1
ATOM 1844 C C . HIS B 1 86 ? -7.988 -2.592 3.32 1 39.47 86 HIS B C 1
ATOM 1846 O O . HIS B 1 86 ? -8.797 -3.412 3.764 1 39.47 86 HIS B O 1
ATOM 1852 N N . GLN B 1 87 ? -7.414 -2.807 2.17 1 39.28 87 GLN B N 1
ATOM 1853 C CA . GLN B 1 87 ? -7.383 -4.258 2.004 1 39.28 87 GLN B CA 1
ATOM 1854 C C . GLN B 1 87 ? -6.668 -4.93 3.172 1 39.28 87 GLN B C 1
ATOM 1856 O O . GLN B 1 87 ? -5.621 -4.457 3.619 1 39.28 87 GLN B O 1
ATOM 1861 N N . ASN B 1 88 ? -7.387 -5.375 4.09 1 38.53 88 ASN B N 1
ATOM 1862 C CA . ASN B 1 88 ? -6.754 -6.32 5.004 1 38.53 88 ASN B CA 1
ATOM 1863 C C . ASN B 1 88 ? -5.387 -6.773 4.488 1 38.53 88 ASN B C 1
ATOM 1865 O O . ASN B 1 88 ? -5.27 -7.836 3.881 1 38.53 88 ASN B O 1
ATOM 1869 N N . VAL B 1 89 ? -4.773 -5.949 3.842 1 45.69 89 VAL B N 1
ATOM 1870 C CA . VAL B 1 89 ? -3.641 -6.23 2.967 1 45.69 89 VAL B CA 1
ATOM 1871 C C . VAL B 1 89 ? -2.604 -7.062 3.717 1 45.69 89 VAL B C 1
ATOM 1873 O O . VAL B 1 89 ? -2.043 -6.613 4.719 1 45.69 89 VAL B O 1
ATOM 1876 N N . VAL B 1 90 ? -3 -8.219 3.678 1 52.62 90 VAL B N 1
ATOM 1877 C CA . VAL B 1 90 ? -2.139 -9.336 4.043 1 52.62 90 VAL B CA 1
ATOM 1878 C C . VAL B 1 90 ? -0.747 -9.133 3.447 1 52.62 90 VAL B C 1
ATOM 1880 O O . VAL B 1 90 ? -0.6 -8.508 2.396 1 52.62 90 VAL B O 1
ATOM 1883 N N . ARG B 1 91 ? 0.063 -9.125 4.281 1 65.56 91 ARG B N 1
ATOM 1884 C CA . ARG B 1 91 ? 1.47 -9.094 3.893 1 65.56 91 ARG B CA 1
ATOM 1885 C C . ARG B 1 91 ? 1.672 -9.703 2.51 1 65.56 91 ARG B C 1
ATOM 1887 O O . ARG B 1 91 ? 1.237 -10.82 2.25 1 65.56 91 ARG B O 1
ATOM 1894 N N . PHE B 1 92 ? 2.09 -8.719 1.569 1 76.75 92 PHE B N 1
ATOM 1895 C CA . PHE B 1 92 ? 2.453 -9.172 0.233 1 76.75 92 PHE B CA 1
ATOM 1896 C C . PHE B 1 92 ? 3.623 -10.148 0.295 1 76.75 92 PHE B C 1
ATOM 1898 O O . PHE B 1 92 ? 4.668 -9.836 0.868 1 76.75 92 PHE B O 1
ATOM 1905 N N . LEU B 1 93 ? 3.422 -11.375 -0.221 1 80.25 93 LEU B N 1
ATOM 1906 C CA . LEU B 1 93 ? 4.438 -12.422 -0.144 1 80.25 93 LEU B CA 1
ATOM 1907 C C . LEU B 1 93 ? 5.141 -12.594 -1.486 1 80.25 93 LEU B C 1
ATOM 1909 O O . LEU B 1 93 ? 6.246 -13.141 -1.547 1 80.25 93 LEU B O 1
ATOM 1913 N N . GLY B 1 94 ? 4.441 -12.141 -2.576 1 86.5 94 GLY B N 1
ATOM 1914 C CA . GLY B 1 94 ? 5.102 -12.273 -3.863 1 86.5 94 GLY B CA 1
ATOM 1915 C C . GLY B 1 94 ? 4.133 -12.367 -5.027 1 86.5 94 GLY B C 1
ATOM 1916 O O . GLY B 1 94 ? 2.979 -11.953 -4.914 1 86.5 94 GLY B O 1
ATOM 1917 N N . PHE B 1 95 ? 4.652 -12.812 -6.203 1 89.69 95 PHE B N 1
ATOM 1918 C CA . PHE B 1 95 ? 3.875 -12.844 -7.438 1 89.69 95 PHE B CA 1
ATOM 1919 C C . PHE B 1 95 ? 4.309 -14.008 -8.32 1 89.69 95 PHE B C 1
ATOM 1921 O O . PHE B 1 95 ? 5.316 -14.664 -8.039 1 89.69 95 PHE B O 1
ATOM 1928 N N . CYS B 1 96 ? 3.475 -14.344 -9.234 1 91.69 96 CYS B N 1
ATOM 1929 C CA . CYS B 1 96 ? 3.766 -15.273 -10.328 1 91.69 96 CYS B CA 1
ATOM 1930 C C . CYS B 1 96 ? 3.316 -14.688 -11.664 1 91.69 96 CYS B C 1
ATOM 1932 O O . CYS B 1 96 ? 2.152 -14.32 -11.82 1 91.69 96 CYS B O 1
ATOM 1934 N N . SER B 1 97 ? 4.289 -14.5 -12.578 1 89.19 97 SER B N 1
ATOM 1935 C CA . SER B 1 97 ? 4 -14.055 -13.938 1 89.19 97 SER B CA 1
ATOM 1936 C C . SER B 1 97 ? 4.449 -15.094 -14.969 1 89.19 97 SER B C 1
ATOM 1938 O O . SER B 1 97 ? 5.484 -14.922 -15.617 1 89.19 97 SER B O 1
ATOM 1940 N N . ASN B 1 98 ? 3.75 -16.125 -15.094 1 87.25 98 ASN B N 1
ATOM 1941 C CA . ASN B 1 98 ? 4.105 -17.219 -15.984 1 87.25 98 ASN B CA 1
ATOM 1942 C C . ASN B 1 98 ? 3.408 -17.109 -17.328 1 87.25 98 ASN B C 1
ATOM 1944 O O . ASN B 1 98 ? 2.229 -16.75 -17.406 1 87.25 98 ASN B O 1
ATOM 1948 N N . THR B 1 99 ? 4.211 -17.234 -18.359 1 84.38 99 THR B N 1
ATOM 1949 C CA . THR B 1 99 ? 3.676 -17.312 -19.719 1 84.38 99 THR B CA 1
ATOM 1950 C C . THR B 1 99 ? 4.113 -18.609 -20.406 1 84.38 99 THR B C 1
ATOM 1952 O O . THR B 1 99 ? 5.297 -18.953 -20.391 1 84.38 99 THR B O 1
ATOM 1955 N N . HIS B 1 100 ? 3.148 -19.328 -20.812 1 85.44 100 HIS B N 1
ATOM 1956 C CA . HIS B 1 100 ? 3.486 -20.547 -21.547 1 85.44 100 HIS B CA 1
ATOM 1957 C C . HIS B 1 100 ? 2.547 -20.75 -22.734 1 85.44 100 HIS B C 1
ATOM 1959 O O . HIS B 1 100 ? 1.531 -20.062 -22.844 1 85.44 100 HIS B O 1
ATOM 1965 N N . HIS B 1 101 ? 3.064 -21.516 -23.625 1 87.5 101 HIS B N 1
ATOM 1966 C CA . HIS B 1 101 ? 2.268 -21.828 -24.812 1 87.5 101 HIS B CA 1
ATOM 1967 C C . HIS B 1 101 ? 1.581 -23.188 -24.656 1 87.5 101 HIS B C 1
ATOM 1969 O O . HIS B 1 101 ? 2.164 -24.125 -24.109 1 87.5 101 HIS B O 1
ATOM 1975 N N . THR B 1 102 ? 0.338 -23.156 -24.969 1 86.44 102 THR B N 1
ATOM 1976 C CA . THR B 1 102 ? -0.371 -24.422 -25.062 1 86.44 102 THR B CA 1
ATOM 1977 C C . THR B 1 102 ? -1.04 -24.578 -26.422 1 86.44 102 THR B C 1
ATOM 1979 O O . THR B 1 102 ? -1.31 -23.594 -27.094 1 86.44 102 THR B O 1
ATOM 1982 N N . SER B 1 103 ? -1.096 -25.797 -26.875 1 89.56 103 SER B N 1
ATOM 1983 C CA . SER B 1 103 ? -1.762 -26.078 -28.156 1 89.56 103 SER B CA 1
ATOM 1984 C C . SER B 1 103 ? -3.242 -26.375 -27.938 1 89.56 103 SER B C 1
ATOM 1986 O O . SER B 1 103 ? -3.611 -27.078 -27 1 89.56 103 SER B O 1
ATOM 1988 N N . ILE B 1 104 ? -4.012 -25.75 -28.609 1 85.88 104 ILE B N 1
ATOM 1989 C CA . ILE B 1 104 ? -5.438 -26.062 -28.594 1 85.88 104 ILE B CA 1
ATOM 1990 C C . ILE B 1 104 ? -5.852 -26.594 -29.969 1 85.88 104 ILE B C 1
ATOM 1992 O O . ILE B 1 104 ? -5.305 -26.172 -31 1 85.88 104 ILE B O 1
ATOM 1996 N N . GLU B 1 105 ? -6.539 -27.625 -30 1 87 105 GLU B N 1
ATOM 1997 C CA . GLU B 1 105 ? -7.062 -28.172 -31.25 1 87 105 GLU B CA 1
ATOM 1998 C C . GLU B 1 105 ? -8.508 -27.75 -31.469 1 87 105 GLU B C 1
ATOM 2000 O O . GLU B 1 105 ? -9.367 -27.984 -30.625 1 87 105 GLU B O 1
ATOM 2005 N N . GLU B 1 106 ? -8.672 -26.969 -32.312 1 83 106 GLU B N 1
ATOM 2006 C CA . GLU B 1 106 ? -10.023 -26.578 -32.688 1 83 106 GLU B CA 1
ATOM 2007 C C . GLU B 1 106 ? -10.266 -26.891 -34.188 1 83 106 GLU B C 1
ATOM 2009 O O . GLU B 1 106 ? -9.508 -26.438 -35.031 1 83 106 GLU B O 1
ATOM 2014 N N . ALA B 1 107 ? -11.43 -27.562 -34.375 1 89.31 107 ALA B N 1
ATOM 2015 C CA . ALA B 1 107 ? -11.859 -27.906 -35.719 1 89.31 107 ALA B CA 1
ATOM 2016 C C . ALA B 1 107 ? -10.711 -28.5 -36.531 1 89.31 107 ALA B C 1
ATOM 2018 O O . ALA B 1 107 ? -10.516 -28.172 -37.688 1 89.31 107 ALA B O 1
ATOM 2019 N N . GLY B 1 108 ? -9.891 -29.297 -35.938 1 87.69 108 GLY B N 1
ATOM 2020 C CA . GLY B 1 108 ? -8.82 -29.984 -36.625 1 87.69 108 GLY B CA 1
ATOM 2021 C C . GLY B 1 108 ? -7.547 -29.172 -36.75 1 87.69 108 GLY B C 1
ATOM 2022 O O . GLY B 1 108 ? -6.562 -29.625 -37.312 1 87.69 108 GLY B O 1
ATOM 2023 N N . GLU B 1 109 ? -7.57 -27.938 -36.469 1 90.44 109 GLU B N 1
ATOM 2024 C CA . GLU B 1 109 ? -6.406 -27.062 -36.531 1 90.44 109 GLU B CA 1
ATOM 2025 C C . GLU B 1 109 ? -5.793 -26.906 -35.125 1 90.44 109 GLU B C 1
ATOM 2027 O O . GLU B 1 109 ? -6.512 -26.828 -34.125 1 90.44 109 GLU B O 1
ATOM 2032 N N . ILE B 1 110 ? -4.523 -27.156 -35 1 89.94 110 ILE B N 1
ATOM 2033 C CA . ILE B 1 110 ? -3.805 -26.938 -33.75 1 89.94 110 ILE B CA 1
ATOM 2034 C C . ILE B 1 110 ? -3.289 -25.5 -33.688 1 89.94 110 ILE B C 1
ATOM 2036 O O . ILE B 1 110 ? -2.553 -25.062 -34.594 1 89.94 110 ILE B O 1
ATOM 2040 N N . ASN B 1 111 ? -3.865 -24.797 -32.844 1 89.44 111 ASN B N 1
ATOM 2041 C CA . ASN B 1 111 ? -3.393 -23.438 -32.625 1 89.44 111 ASN B CA 1
ATOM 2042 C C . ASN B 1 111 ? -2.637 -23.328 -31.297 1 89.44 111 ASN B C 1
ATOM 2044 O O . ASN B 1 111 ? -3.01 -23.953 -30.297 1 89.44 111 ASN B O 1
ATOM 2048 N N . LEU B 1 112 ? -1.533 -22.719 -31.359 1 88.19 112 LEU B N 1
ATOM 2049 C CA . LEU B 1 112 ? -0.779 -22.422 -30.141 1 88.19 112 LEU B CA 1
ATOM 2050 C C . LEU B 1 112 ? -1.329 -21.188 -29.453 1 88.19 112 LEU B C 1
ATOM 2052 O O . LEU B 1 112 ? -1.551 -20.156 -30.109 1 88.19 112 LEU B O 1
ATOM 2056 N N . VAL B 1 113 ? -1.771 -21.422 -28.297 1 83.81 113 VAL B N 1
ATOM 2057 C CA . VAL B 1 113 ? -2.287 -20.281 -27.531 1 83.81 113 VAL B CA 1
ATOM 2058 C C . VAL B 1 113 ? -1.319 -19.922 -26.406 1 83.81 113 VAL B C 1
ATOM 2060 O O . VAL B 1 113 ? -0.688 -20.812 -25.828 1 83.81 113 VAL B O 1
ATOM 2063 N N . ASN B 1 114 ? -1.128 -18.688 -26.312 1 84.25 114 ASN B N 1
ATOM 2064 C CA . ASN B 1 114 ? -0.335 -18.188 -25.203 1 84.25 114 ASN B CA 1
ATOM 2065 C C . ASN B 1 114 ? -1.162 -18.078 -23.922 1 84.25 114 ASN B C 1
ATOM 2067 O O . ASN B 1 114 ? -2.199 -17.422 -23.891 1 84.25 114 ASN B O 1
ATOM 2071 N N . VAL B 1 115 ? -0.769 -18.938 -22.969 1 84.12 115 VAL B N 1
ATOM 2072 C CA . VAL B 1 115 ? -1.454 -18.891 -21.688 1 84.12 115 VAL B CA 1
ATOM 2073 C C . VAL B 1 115 ? -0.635 -18.078 -20.688 1 84.12 115 VAL B C 1
ATOM 2075 O O . VAL B 1 115 ? 0.549 -18.344 -20.484 1 84.12 115 VAL B O 1
ATOM 2078 N N . ARG B 1 116 ? -1.254 -17.078 -20.156 1 87.06 116 ARG B N 1
ATOM 2079 C CA . ARG B 1 116 ? -0.591 -16.203 -19.188 1 87.06 116 ARG B CA 1
ATOM 2080 C C . ARG B 1 116 ? -1.21 -16.359 -17.797 1 87.06 116 ARG B C 1
ATOM 2082 O O . ARG B 1 116 ? -2.432 -16.266 -17.641 1 87.06 116 ARG B O 1
ATOM 2089 N N . GLU B 1 117 ? -0.37 -16.703 -16.922 1 89.06 117 GLU B N 1
ATOM 2090 C CA . GLU B 1 117 ? -0.77 -16.75 -15.523 1 89.06 117 GLU B CA 1
ATOM 2091 C C . GLU B 1 117 ? -0.222 -15.562 -14.742 1 89.06 117 GLU B C 1
ATOM 2093 O O . GLU B 1 117 ? 0.987 -15.328 -14.734 1 89.06 117 GLU B O 1
ATOM 2098 N N . ARG B 1 118 ? -1.138 -14.734 -14.242 1 90.69 118 ARG B N 1
ATOM 2099 C CA . ARG B 1 118 ? -0.805 -13.578 -13.414 1 90.69 118 ARG B CA 1
ATOM 2100 C C . ARG B 1 118 ? -1.395 -13.719 -12.016 1 90.69 118 ARG B C 1
ATOM 2102 O O . ARG B 1 118 ? -2.611 -13.641 -11.836 1 90.69 118 ARG B O 1
ATOM 2109 N N . LEU B 1 119 ? -0.514 -13.969 -11.055 1 91.62 119 LEU B N 1
ATOM 2110 C CA . LEU B 1 119 ? -0.957 -14.219 -9.688 1 91.62 119 LEU B CA 1
ATOM 2111 C C . LEU B 1 119 ? -0.224 -13.32 -8.703 1 91.62 119 LEU B C 1
ATOM 2113 O O . LEU B 1 119 ? 0.953 -13.008 -8.898 1 91.62 119 LEU B O 1
ATOM 2117 N N . LEU B 1 120 ? -0.927 -12.875 -7.695 1 88.06 120 LEU B N 1
ATOM 2118 C CA . LEU B 1 120 ? -0.374 -12.281 -6.48 1 88.06 120 LEU B CA 1
ATOM 2119 C C . LEU B 1 120 ? -0.693 -13.141 -5.262 1 88.06 120 LEU B C 1
ATOM 2121 O O . LEU B 1 120 ? -1.784 -13.711 -5.164 1 88.06 120 LEU B O 1
ATOM 2125 N N . TYR B 1 121 ? 0.247 -13.336 -4.387 1 89 121 TYR B N 1
ATOM 2126 C CA . TYR B 1 121 ? -0.075 -14.109 -3.193 1 89 121 TYR B CA 1
ATOM 2127 C C . TYR B 1 121 ? 0.339 -13.367 -1.931 1 89 121 TYR B C 1
ATOM 2129 O O . TYR B 1 121 ? 1.344 -12.648 -1.925 1 89 121 TYR B O 1
ATOM 2137 N N . PHE B 1 122 ? -0.431 -13.578 -0.864 1 82.81 122 PHE B N 1
ATOM 2138 C CA . PHE B 1 122 ? -0.458 -12.797 0.367 1 82.81 122 PHE B CA 1
ATOM 2139 C C . PHE B 1 122 ? -0.532 -13.711 1.586 1 82.81 122 PHE B C 1
ATOM 2141 O O . PHE B 1 122 ? -0.924 -14.875 1.475 1 82.81 122 PHE B O 1
ATOM 2148 N N . GLU B 1 123 ? -0.097 -13.164 2.662 1 80.94 123 GLU B N 1
ATOM 2149 C CA . GLU B 1 123 ? -0.457 -13.82 3.92 1 80.94 123 GLU B CA 1
ATOM 2150 C C . GLU B 1 123 ? -1.972 -13.938 4.066 1 80.94 123 GLU B C 1
ATOM 2152 O O . GLU B 1 123 ? -2.707 -13.008 3.721 1 80.94 123 GLU B O 1
ATOM 2157 N N . TYR B 1 124 ? -2.455 -15.25 4.523 1 77.5 124 TYR B N 1
ATOM 2158 C CA . TYR B 1 124 ? -3.875 -15.5 4.754 1 77.5 124 TYR B CA 1
ATOM 2159 C C . TYR B 1 124 ? -4.27 -15.141 6.18 1 77.5 124 TYR B C 1
ATOM 2161 O O . TYR B 1 124 ? -3.621 -15.57 7.137 1 77.5 124 TYR B O 1
ATOM 2169 N N . ILE B 1 125 ? -5.277 -14.305 6.465 1 61.28 125 ILE B N 1
ATOM 2170 C CA . ILE B 1 125 ? -5.781 -13.961 7.789 1 61.28 125 ILE B CA 1
ATOM 2171 C C . ILE B 1 125 ? -7.191 -14.523 7.965 1 61.28 125 ILE B C 1
ATOM 2173 O O . ILE B 1 125 ? -8.109 -14.148 7.23 1 61.28 125 ILE B O 1
ATOM 2177 N N . ARG B 1 126 ? -7.383 -15.805 8.57 1 53.19 126 ARG B N 1
ATOM 2178 C CA . ARG B 1 126 ? -8.656 -16.484 8.781 1 53.19 126 ARG B CA 1
ATOM 2179 C C . ARG B 1 126 ? -9.703 -15.523 9.336 1 53.19 126 ARG B C 1
ATOM 2181 O O . ARG B 1 126 ? -10.836 -15.477 8.844 1 53.19 126 ARG B O 1
ATOM 2188 N N . ASN B 1 127 ? -9.945 -15.523 10.781 1 46.47 127 ASN B N 1
ATOM 2189 C CA . ASN B 1 127 ? -10.992 -14.844 11.555 1 46.47 127 ASN B CA 1
ATOM 2190 C C . ASN B 1 127 ? -10.922 -13.328 11.383 1 46.47 127 ASN B C 1
ATOM 2192 O O . ASN B 1 127 ? -11.438 -12.586 12.219 1 46.47 127 ASN B O 1
ATOM 2196 N N . GLY B 1 128 ? -10.125 -12.891 10.781 1 42.66 128 GLY B N 1
ATOM 2197 C CA . GLY B 1 128 ? -10.203 -11.445 10.633 1 42.66 128 GLY B CA 1
ATOM 2198 C C . GLY B 1 128 ? -11.445 -10.984 9.898 1 42.66 128 GLY B C 1
ATOM 2199 O O . GLY B 1 128 ? -11.859 -11.602 8.914 1 42.66 128 GLY B O 1
ATOM 2200 N N . SER B 1 129 ? -12.523 -10.711 10.57 1 36.59 129 SER B N 1
ATOM 2201 C CA . SER B 1 129 ? -13.703 -10.109 9.945 1 36.59 129 SER B CA 1
ATOM 2202 C C . SER B 1 129 ? -13.328 -9.367 8.672 1 36.59 129 SER B C 1
ATOM 2204 O O . SER B 1 129 ? -12.531 -8.43 8.703 1 36.59 129 SER B O 1
ATOM 2206 N N . LEU B 1 130 ? -13.062 -9.914 7.684 1 35.53 130 LEU B N 1
ATOM 2207 C CA . LEU B 1 130 ? -13.211 -9.125 6.469 1 35.53 130 LEU B CA 1
ATOM 2208 C C . LEU B 1 130 ? -14.297 -8.062 6.641 1 35.53 130 LEU B C 1
ATOM 2210 O O . LEU B 1 130 ? -14.25 -7.008 6.008 1 35.53 130 LEU B O 1
ATOM 2214 N N . ASP B 1 131 ? -15.383 -8.328 7.324 1 33.53 131 ASP B N 1
ATOM 2215 C CA . ASP B 1 131 ? -16.438 -7.402 7.723 1 33.53 131 ASP B CA 1
ATOM 2216 C C . ASP B 1 131 ? -15.844 -6.129 8.328 1 33.53 131 ASP B C 1
ATOM 2218 O O . ASP B 1 131 ? -16.328 -5.027 8.062 1 33.53 131 ASP B O 1
ATOM 2222 N N . LYS B 1 132 ? -15.133 -6.242 9.469 1 35 132 LYS B N 1
ATOM 2223 C CA . LYS B 1 132 ? -14.664 -4.957 9.992 1 35 132 LYS B CA 1
ATOM 2224 C C . LYS B 1 132 ? -13.648 -4.316 9.055 1 35 132 LYS B C 1
ATOM 2226 O O . LYS B 1 132 ? -13.422 -3.107 9.109 1 35 132 LYS B O 1
ATOM 2231 N N . TYR B 1 133 ? -12.906 -5.059 8.359 1 33.81 133 TYR B N 1
ATOM 2232 C CA . TYR B 1 133 ? -11.898 -4.477 7.484 1 33.81 133 TYR B CA 1
ATOM 2233 C C . TYR B 1 133 ? -12.531 -3.92 6.215 1 33.81 133 TYR B C 1
ATOM 2235 O O . TYR B 1 133 ? -12.047 -2.936 5.648 1 33.81 133 TYR B O 1
ATOM 2243 N N . ILE B 1 134 ? -13.414 -4.707 5.648 1 30.11 134 ILE B N 1
ATOM 2244 C CA . ILE B 1 134 ? -14.164 -4.113 4.547 1 30.11 134 ILE B CA 1
ATOM 2245 C C . ILE B 1 134 ? -15.297 -3.254 5.102 1 30.11 134 ILE B C 1
ATOM 2247 O O . ILE B 1 134 ? -16.141 -2.752 4.344 1 30.11 134 ILE B O 1
A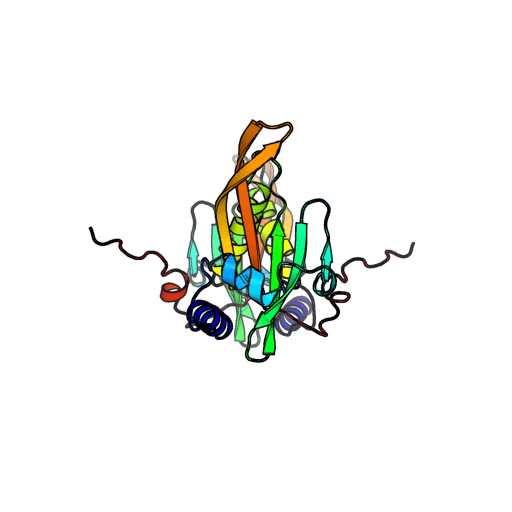TOM 2251 N N . THR B 1 135 ? -15.43 -3.24 6.406 1 30.33 135 THR B N 1
ATOM 2252 C CA . THR B 1 135 ? -16.672 -2.619 6.871 1 30.33 135 THR B CA 1
ATOM 2253 C C . THR B 1 135 ? -16.719 -1.153 6.453 1 30.33 135 THR B C 1
ATOM 2255 O O . THR B 1 135 ? -17.578 -0.399 6.93 1 30.33 135 THR B O 1
ATOM 2258 N N . GLY B 1 136 ? -15.969 -0.652 5.641 1 29.98 136 GLY B N 1
ATOM 2259 C CA . GLY B 1 136 ? -16.391 0.735 5.559 1 29.98 136 GLY B CA 1
ATOM 2260 C C . GLY B 1 136 ? -17.781 0.897 4.98 1 29.98 136 GLY B C 1
ATOM 2261 O O . GLY B 1 136 ? -18.172 1.998 4.582 1 29.98 136 GLY B O 1
ATOM 2262 N N . THR B 1 137 ? -18.469 -0.146 4.438 1 28.08 137 THR B N 1
ATOM 2263 C CA . THR B 1 137 ? -19.734 0.405 3.973 1 28.08 137 THR B CA 1
ATOM 2264 C C . THR B 1 137 ? -20.609 0.832 5.152 1 28.08 137 THR B C 1
ATOM 2266 O O . THR B 1 137 ? -21.094 -0.011 5.914 1 28.08 137 THR B O 1
ATOM 2269 N N . SER B 1 138 ? -20.188 1.736 5.902 1 26.41 138 SER B N 1
ATOM 2270 C CA . SER B 1 138 ? -21.25 2.4 6.648 1 26.41 138 SER B CA 1
ATOM 2271 C C . SER B 1 138 ? -22.469 2.656 5.762 1 26.41 138 SER B C 1
ATOM 2273 O O . SER B 1 138 ? -22.328 3.162 4.645 1 26.41 138 SER B O 1
ATOM 2275 N N . LYS B 1 139 ? -23.547 1.893 5.852 1 26.92 139 LYS B N 1
ATOM 2276 C CA . LYS B 1 139 ? -24.922 2.34 5.637 1 26.92 139 LYS B CA 1
ATOM 2277 C C . LYS B 1 139 ? -25.125 3.76 6.156 1 26.92 139 LYS B C 1
ATOM 2279 O O . LYS B 1 139 ? -24.938 4.023 7.348 1 26.92 139 LYS B O 1
ATOM 2284 N N . VAL B 1 140 ? -24.797 4.773 5.387 1 23.31 140 VAL B N 1
ATOM 2285 C CA . VAL B 1 140 ? -25.469 6.066 5.516 1 23.31 140 VAL B CA 1
ATOM 2286 C C . VAL B 1 140 ? -26.984 5.875 5.555 1 23.31 140 VAL B C 1
ATOM 2288 O O . VAL B 1 140 ? -27.562 5.344 4.609 1 23.31 140 VAL B O 1
ATOM 2291 N N . GLU B 1 141 ? -27.516 5.398 6.621 1 21.48 141 GLU B N 1
ATOM 2292 C CA . GLU B 1 141 ? -28.922 5.707 6.852 1 21.48 141 GLU B CA 1
ATOM 2293 C C . GLU B 1 141 ? -29.234 7.152 6.48 1 21.48 141 GLU B C 1
ATOM 2295 O O . GLU B 1 141 ? -28.609 8.086 7 1 21.48 141 GLU B O 1
ATOM 2300 N N . ALA B 1 142 ? -29.891 7.203 5.34 1 19.48 142 ALA B N 1
ATOM 2301 C CA . ALA B 1 142 ? -30.891 8.258 5.172 1 19.48 142 ALA B CA 1
ATOM 2302 C C . ALA B 1 142 ? -32.125 7.988 6.031 1 19.48 142 ALA B C 1
ATOM 2304 O O . ALA B 1 142 ? -32.562 6.848 6.148 1 19.48 142 ALA B O 1
#

pLDDT: mean 75.59, std 20.86, range [19.48, 97.44]

Nearest PDB structures (foldseek):
  5lpw-assembly1_A  TM=5.927E-01  e=2.889E-04  Arabidopsis thaliana
  4oh4-assembly1_A  TM=6.101E-01  e=4.577E-04  Arabidopsis thaliana
  4q5j-assembly2_B  TM=4.993E-01  e=8.618E-04  Arabidopsis thaliana
  4l68-assembly2_B  TM=4.904E-01  e=4.314E-03  Arabidopsis thaliana
  3bzw-assembly3_F  TM=4.433E-01  e=5.726E+00  Bacteroides thetaiotaomicron VPI-5482

Solvent-accessible surface area (backbone atoms only — not comparable to full-atom values): 15970 Å² total; per-residue (Å²): 113,70,65,60,52,49,53,51,32,25,73,70,65,74,36,72,58,45,78,50,62,64,68,57,59,29,59,31,20,59,66,70,29,74,89,31,49,77,44,76,56,100,55,33,37,27,27,44,22,46,46,94,86,63,53,50,29,32,36,35,41,43,64,57,49,94,81,47,82,45,54,47,69,54,47,53,52,47,51,46,47,49,54,44,65,40,41,73,59,36,55,74,42,30,35,27,81,47,74,44,77,43,76,41,74,52,98,87,41,75,42,77,38,81,46,64,46,41,34,39,31,24,47,48,74,82,85,54,54,56,58,72,44,55,37,70,74,64,78,78,75,126,116,70,64,60,52,50,54,50,31,25,74,70,65,74,36,73,58,43,78,51,62,66,68,56,59,27,60,31,20,60,66,69,31,74,90,30,48,77,44,77,56,102,56,34,36,27,28,44,22,46,47,95,86,65,54,51,28,31,37,36,40,42,64,57,48,94,81,47,82,46,55,47,70,54,48,55,52,47,51,47,46,48,55,44,64,44,41,75,57,35,55,74,43,30,35,25,81,47,74,45,77,42,75,42,75,52,96,86,41,75,41,77,39,80,45,65,46,40,35,40,31,23,49,48,72,82,85,56,54,55,58,74,46,58,37,73,69,65,78,76,77,124

Secondary structure (DSSP, 8-state):
-HHHHHHHHHHTTSS--EE--HHHHHHHTTTT-GGGEEEE-SSEEEEEEE-TTS-EEEEEEE---TTS-TTHHHHHHHHHHHHHHHTT---EEEEEEEEEEEEEEETTEEEEEEEEEEEEEEE--SSS-HHHHSTT------/-HHHHHHHHHHTTSS--EE--HHHHHHHTTTT-GGGEEEE-SSEEEEEEE-TTS-EEEEEEE---SSS-TTHHHHHHHHHHHHHHHTT---EEEEEEEEEEEEEEETTEEEEEEEEEEEEEEE--SSS-HHHHSTT------

Sequence (284 aa):
MGDESVLERILNRDEEPRDLPLALLQRITKDFSKENKIGEGGFEEVYKGELRNGITVAVKRIEVNQFTIDDMSFCREFDSLMKINHQNVVRFLGFCSNTHHTSIEEAGEINLVNVRERLLYFEYIRNGSLDKYITGTSKVEAMGDESVLERILNRDEEPRDLPLALLQRITKDFSKENKIGEGGFEEVYKGELRNGITVAVKRIEVNQFTIDDMSFCREFDSLMKINHQNVVRFLGFCSNTHHTSIEEAGEINLVNVRERLLYFEYIRNGSLDKYITGTSKVEA

Radius of gyration: 23.15 Å; Cα contacts (8 Å, |Δi|>4): 433; chains: 2; bounding box: 61×77×62 Å

InterPro domains:
  IPR000719 Protein kinase domain [PS50011] (32-142)
  IPR001245 Serine-threonine/tyrosine-protein kinase, catalytic domain [PF07714] (34-135)
  IPR011009 Protein kinase-like domain superfamily [SSF56112] (17-138)

Organism: Triticum aestivum (NCBI:txid4565)

Foldseek 3Di:
DVQLVVVVCVVVVVDPDDDGDPVQVCVQQVNVDPVQWDDDDPFKTKGWGADPVGDIDIDIDGHADPPPVGCPVVVVVVVVVVVCQLPVQAAWPDWDWDWDWDWDADPNDTDIDIDTDTDTDGDDDPPPPNCVSNVPPPPPDD/DVQLVVVVCVVVVVDPDDDGDPVQVCVQQVNVDPVQWDDDDPFKTKGWGADPVGDIDIDIDGHADPPPVGCPVVVVVVVVVVVCQLPVQAAWPDWDWDWDWDWDADPNDTDIDIDTDTDTDGDDDPPPPNCVSNVPPPPPDD